Protein AF-A0A517M1F5-F1 (afdb_monomer)

Nearest PDB structures (foldseek):
  4lzp-assembly2_C  TM=7.169E-01  e=2.389E-05  Brucella melitensis ATCC 23457
  2j67-assembly1_B  TM=6.467E-01  e=2.902E-04  Homo sapiens
  7qqk-assembly1_A  TM=6.788E-01  e=1.787E-02  Microbacterium terrae
  6cin-assembly2_D  TM=5.631E-01  e=1.238E-01  Moorella thermoacetica ATCC 39073
  6cio-assembly3_E  TM=5.635E-01  e=1.691E-01  Moorella thermoacetica ATCC 39073

pLDDT: mean 84.67, std 11.95, range [44.38, 96.81]

Solvent-accessible surface area (backbone atoms only — not comparable to full-atom values): 13515 Å² total; per-residue (Å²): 122,57,18,34,38,44,46,57,35,72,91,44,44,65,58,53,50,52,57,39,22,49,44,35,47,46,61,33,50,64,43,66,66,83,68,57,78,49,96,87,64,56,58,64,55,50,49,58,74,73,38,99,59,42,51,30,35,37,38,48,36,24,57,69,29,53,68,37,82,59,53,63,60,43,52,50,49,47,53,53,37,39,71,75,71,72,62,36,48,81,43,46,32,34,50,44,92,45,70,74,57,76,94,49,70,89,51,83,57,38,60,47,62,44,69,89,38,42,63,63,31,50,50,51,51,37,50,76,70,71,45,62,77,58,66,62,55,59,51,44,39,50,67,70,38,48,49,98,49,65,69,65,56,84,70,61,56,52,92,86,57,59,18,14,44,57,71,46,37,55,51,32,54,54,37,31,49,75,56,61,16,31,43,40,28,42,38,33,26,54,97,57,35,86,65,55,71,51,47,33,77,85,69,43,93,52,44,51,48,60,67,43,60,56,48,53,53,51,49,36,45,74,73,66,57,62,42,33,34,32,70,33,49,36,62,44,64,79,54,48,71,72,79,108

Foldseek 3Di:
DAEEEEADAPVCVQVSLVLQLQVVQLVYHYDYPPPGQDQPHAPVVCPVVVDPHHAEYEYEDDQRLQPRPRCAPRVVVVVVCVVVPDDYHYAYAYQDDHDPDPVCPPPDHQYNVDQQCVVVSSVVVCVVSVTDPDVLFLVCCCPQQCPPFDFPCPPLHYPSWGWHFLVSVVSSLVSCLVLLKFWAKKWFQVVSHTDGIDGQVVPDPGSSPSVSVVVVSVVCVVVVRGTGMTTRITGPPVSSVVPD

InterPro domains:
  IPR000157 Toll/interleukin-1 receptor homology (TIR) domain [PF13676] (4-117)
  IPR000157 Toll/interleukin-1 receptor homology (TIR) domain [PS50104] (1-152)
  IPR035897 Toll/interleukin-1 receptor homology (TIR) domain superfamily [G3DSA:3.40.50.10140] (3-128)
  IPR035897 Toll/interleukin-1 receptor homology (TIR) domain superfamily [SSF52200] (3-115)

Structure (mmCIF, N/CA/C/O backbone):
data_AF-A0A517M1F5-F1
#
_entry.id   AF-A0A517M1F5-F1
#
loop_
_atom_site.group_PDB
_atom_site.id
_atom_site.type_symbol
_atom_site.label_atom_id
_atom_site.label_alt_id
_atom_site.label_comp_id
_atom_site.label_asym_id
_atom_site.label_entity_id
_atom_site.label_seq_id
_atom_site.pdbx_PDB_ins_code
_atom_site.Cartn_x
_atom_site.Cartn_y
_atom_site.Cartn_z
_atom_site.occupancy
_atom_site.B_iso_or_equiv
_atom_site.auth_seq_id
_atom_site.auth_comp_id
_atom_site.auth_asym_id
_atom_site.auth_atom_id
_atom_site.pdbx_PDB_model_num
ATOM 1 N N . MET A 1 1 ? -16.685 -0.842 -6.678 1.00 74.31 1 MET A N 1
ATOM 2 C CA . MET A 1 1 ? -15.255 -0.906 -6.314 1.00 74.31 1 MET A CA 1
ATOM 3 C C . MET A 1 1 ? -15.215 -0.999 -4.807 1.00 74.31 1 MET A C 1
ATOM 5 O O . MET A 1 1 ? -15.895 -0.191 -4.189 1.00 74.31 1 MET A O 1
ATOM 9 N N . THR A 1 2 ? -14.529 -1.998 -4.258 1.00 86.06 2 THR A N 1
ATOM 10 C CA . THR A 1 2 ? -14.521 -2.265 -2.815 1.00 86.06 2 THR A CA 1
ATOM 11 C C . THR A 1 2 ? -13.863 -1.123 -2.055 1.00 86.06 2 THR A C 1
ATOM 13 O O . THR A 1 2 ? -12.763 -0.698 -2.424 1.00 86.06 2 THR A O 1
ATOM 16 N N . GLY A 1 3 ? -14.537 -0.638 -1.017 1.00 88.00 3 GLY A N 1
ATOM 17 C CA . GLY A 1 3 ? -14.060 0.444 -0.175 1.00 88.00 3 GLY A CA 1
ATOM 18 C C . GLY A 1 3 ? -13.521 -0.024 1.179 1.00 88.00 3 GLY A C 1
ATOM 19 O O . GLY A 1 3 ? -14.199 -0.764 1.892 1.00 88.00 3 GLY A O 1
ATOM 20 N N . VAL A 1 4 ? -12.326 0.439 1.559 1.00 89.62 4 VAL A N 1
ATOM 21 C CA . VAL A 1 4 ? -11.634 0.023 2.785 1.00 89.62 4 VAL A CA 1
ATOM 22 C C . VAL A 1 4 ? -11.125 1.216 3.590 1.00 89.62 4 VAL A C 1
ATOM 24 O O . VAL A 1 4 ? -10.283 1.976 3.115 1.00 89.62 4 VAL A O 1
ATOM 27 N N . PHE A 1 5 ? -11.573 1.348 4.836 1.00 87.75 5 PHE A N 1
ATOM 28 C CA . PHE A 1 5 ? -11.029 2.323 5.782 1.00 87.75 5 PHE A CA 1
ATOM 29 C C . PHE A 1 5 ? -9.941 1.679 6.656 1.00 87.75 5 PHE A C 1
ATOM 31 O O . PHE A 1 5 ? -10.191 0.655 7.292 1.00 87.75 5 PHE A O 1
ATOM 38 N N . LEU A 1 6 ? -8.745 2.274 6.704 1.00 89.31 6 LEU A N 1
ATOM 39 C CA . LEU A 1 6 ? -7.603 1.839 7.517 1.00 89.31 6 LEU A CA 1
ATOM 40 C C . LEU A 1 6 ? -7.471 2.703 8.776 1.00 89.31 6 LEU A C 1
ATOM 42 O O . LEU A 1 6 ? -6.940 3.817 8.752 1.00 89.31 6 LEU A O 1
ATOM 46 N N . SER A 1 7 ? -7.918 2.146 9.897 1.00 85.62 7 SER A N 1
ATOM 47 C CA . SER A 1 7 ? -7.772 2.736 11.224 1.00 85.62 7 SER A CA 1
ATOM 48 C C . SER A 1 7 ? -6.434 2.340 11.842 1.00 85.62 7 SER A C 1
ATOM 50 O O . SER A 1 7 ? -6.155 1.153 12.015 1.00 85.62 7 SER A O 1
ATOM 52 N N . HIS A 1 8 ? -5.635 3.328 12.238 1.00 86.19 8 HIS A N 1
ATOM 53 C CA . HIS A 1 8 ? -4.294 3.126 12.783 1.00 86.19 8 HIS A CA 1
ATOM 54 C C . HIS A 1 8 ? -3.938 4.204 13.816 1.00 86.19 8 HIS A C 1
ATOM 56 O O . HIS A 1 8 ? -4.571 5.260 13.856 1.00 86.19 8 HIS A O 1
ATOM 62 N N . SER A 1 9 ? -2.937 3.940 14.661 1.00 83.62 9 SER A N 1
ATOM 63 C CA . SER A 1 9 ? -2.338 4.976 15.511 1.00 83.62 9 SER A CA 1
ATOM 64 C C . SER A 1 9 ? -1.165 5.646 14.790 1.00 83.62 9 SER A C 1
ATOM 66 O O . SER A 1 9 ? -0.588 5.046 13.887 1.00 83.62 9 SER A O 1
ATOM 68 N N . SER A 1 10 ? -0.779 6.868 15.169 1.00 83.06 10 SER A N 1
ATOM 69 C CA . SER A 1 10 ? 0.277 7.618 14.465 1.00 83.06 10 SER A CA 1
ATOM 70 C C . SER A 1 10 ? 1.586 6.845 14.246 1.00 83.06 10 SER A C 1
ATOM 72 O O . SER A 1 10 ? 2.118 6.909 13.137 1.00 83.06 10 SER A O 1
ATOM 74 N N . PRO A 1 11 ? 2.106 6.085 15.237 1.00 86.75 11 PRO A N 1
ATOM 75 C CA . PRO A 1 11 ? 3.298 5.257 15.042 1.00 86.75 11 PRO A CA 1
ATOM 76 C C . PRO A 1 11 ? 3.148 4.180 13.958 1.00 86.75 11 PRO A C 1
ATOM 78 O O . PRO A 1 11 ? 4.137 3.792 13.345 1.00 86.75 11 PRO A O 1
ATOM 81 N N . ASP A 1 12 ? 1.922 3.729 13.686 1.00 88.56 12 ASP A N 1
ATOM 82 C CA . ASP A 1 12 ? 1.625 2.662 12.724 1.00 88.56 12 ASP A CA 1
ATOM 83 C C . ASP A 1 12 ? 1.426 3.195 11.293 1.00 88.56 12 ASP A C 1
ATOM 85 O O . ASP A 1 12 ? 1.183 2.419 10.366 1.00 88.56 12 ASP A O 1
ATOM 89 N N . LYS A 1 13 ? 1.514 4.517 11.085 1.00 88.25 13 LYS A N 1
ATOM 90 C CA . LYS A 1 13 ? 1.258 5.166 9.789 1.00 88.25 13 LYS A CA 1
ATOM 91 C C . LYS A 1 13 ? 2.101 4.602 8.637 1.00 88.25 13 LYS A C 1
ATOM 93 O O . LYS A 1 13 ? 1.524 4.374 7.570 1.00 88.25 13 LYS A O 1
ATOM 98 N N . PRO A 1 14 ? 3.410 4.318 8.800 1.00 90.12 14 PRO A N 1
ATOM 99 C CA . PRO A 1 14 ? 4.190 3.705 7.727 1.00 90.12 14 PRO A CA 1
ATOM 100 C C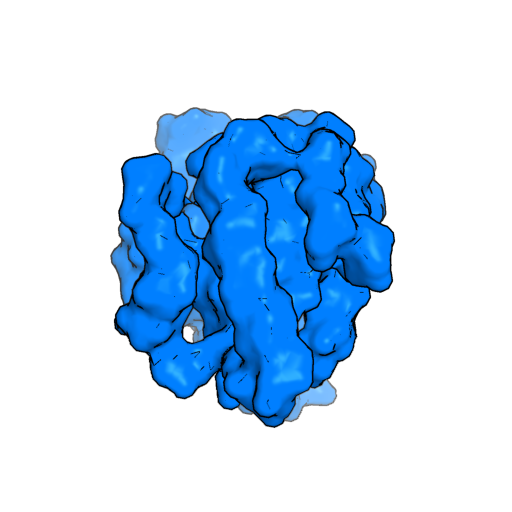 . PRO A 1 14 ? 3.636 2.335 7.311 1.00 90.12 14 PRO A C 1
ATOM 102 O O . PRO A 1 14 ? 3.496 2.058 6.121 1.00 90.12 14 PRO A O 1
ATOM 105 N N . PHE A 1 15 ? 3.222 1.509 8.278 1.00 91.44 15 PHE A N 1
ATOM 106 C CA . PHE A 1 15 ? 2.597 0.218 7.989 1.00 91.44 15 PHE A CA 1
ATOM 107 C C . PHE A 1 15 ? 1.232 0.392 7.310 1.00 91.44 15 PHE A C 1
ATOM 109 O O . PHE A 1 15 ? 0.948 -0.289 6.325 1.00 91.44 15 PHE A O 1
ATOM 116 N N . ALA A 1 16 ? 0.401 1.323 7.794 1.00 92.25 16 ALA A N 1
ATOM 117 C CA . ALA A 1 16 ? -0.902 1.629 7.202 1.00 92.25 16 ALA A CA 1
ATOM 118 C C . ALA A 1 16 ? -0.777 2.045 5.728 1.00 92.25 16 ALA A C 1
ATOM 120 O O . ALA A 1 16 ? -1.548 1.584 4.887 1.00 92.25 16 ALA A O 1
ATOM 121 N N . ARG A 1 17 ? 0.230 2.864 5.398 1.00 91.94 17 ARG A N 1
ATOM 122 C CA . ARG A 1 17 ? 0.554 3.244 4.015 1.00 91.94 17 ARG A CA 1
ATOM 123 C C . ARG A 1 17 ? 0.967 2.044 3.182 1.00 91.94 17 ARG A C 1
ATOM 125 O O . ARG A 1 17 ? 0.380 1.835 2.125 1.00 91.94 17 ARG A O 1
ATOM 132 N N . ARG A 1 18 ? 1.899 1.234 3.689 1.00 91.44 18 ARG A N 1
ATOM 133 C CA . ARG A 1 18 ? 2.374 0.010 3.033 1.00 91.44 18 ARG A CA 1
ATOM 134 C C . ARG A 1 18 ? 1.214 -0.905 2.632 1.00 91.44 18 ARG A C 1
ATOM 136 O O . ARG A 1 18 ? 0.979 -1.140 1.451 1.00 91.44 18 ARG A O 1
ATOM 143 N N . ILE A 1 19 ? 0.430 -1.362 3.614 1.00 92.50 19 ILE A N 1
ATOM 144 C CA . ILE A 1 19 ? -0.701 -2.264 3.356 1.00 92.50 19 ILE A CA 1
ATOM 145 C C . ILE A 1 19 ? -1.781 -1.593 2.501 1.00 92.50 19 ILE A C 1
ATOM 147 O O . ILE A 1 19 ? -2.374 -2.236 1.642 1.00 92.50 19 ILE A O 1
ATOM 151 N N . GLY A 1 20 ? -2.016 -0.291 2.681 1.00 93.12 20 GLY A N 1
ATOM 152 C CA . GLY A 1 20 ? -2.970 0.453 1.869 1.00 93.12 20 GLY A CA 1
ATOM 153 C C . GLY A 1 20 ? -2.585 0.497 0.391 1.00 93.12 20 GLY A C 1
ATOM 154 O O . GLY A 1 20 ? -3.440 0.297 -0.467 1.00 93.12 20 GLY A O 1
ATOM 155 N N . ASN A 1 21 ? -1.310 0.711 0.070 1.00 91.44 21 ASN A N 1
ATOM 156 C CA . ASN A 1 21 ? -0.825 0.732 -1.313 1.00 91.44 21 ASN A CA 1
ATOM 157 C C . ASN A 1 21 ? -0.982 -0.628 -1.991 1.00 91.44 21 ASN A C 1
ATOM 159 O O . ASN A 1 21 ? -1.450 -0.706 -3.127 1.00 91.44 21 ASN A O 1
ATOM 163 N N . ASP A 1 22 ? -0.659 -1.691 -1.266 1.00 89.81 22 ASP A N 1
ATOM 164 C CA . ASP A 1 22 ? -0.835 -3.064 -1.719 1.00 89.81 22 ASP A CA 1
ATOM 165 C C . ASP A 1 22 ? -2.308 -3.389 -2.007 1.00 89.81 22 ASP A C 1
ATOM 167 O O . ASP A 1 22 ? -2.649 -3.929 -3.060 1.00 89.81 22 ASP A O 1
ATOM 171 N N . LEU A 1 23 ? -3.216 -2.983 -1.117 1.00 90.56 23 LEU A N 1
ATOM 172 C CA . LEU A 1 23 ? -4.650 -3.166 -1.328 1.00 90.56 23 LEU A CA 1
ATOM 173 C C . LEU A 1 23 ? -5.177 -2.330 -2.506 1.00 90.56 23 LEU A C 1
ATOM 175 O O . LEU A 1 23 ? -6.049 -2.802 -3.247 1.00 90.56 23 LEU A O 1
ATOM 179 N N . ARG A 1 24 ? -4.655 -1.115 -2.734 1.00 90.38 24 ARG A N 1
ATOM 180 C CA . ARG A 1 24 ? -4.985 -0.317 -3.932 1.00 90.38 24 ARG A CA 1
ATOM 181 C C . ARG A 1 24 ? -4.529 -1.014 -5.213 1.00 90.38 24 ARG A C 1
ATOM 183 O O . ARG A 1 24 ? -5.279 -1.021 -6.188 1.00 90.38 24 ARG A O 1
ATOM 190 N N . ALA A 1 25 ? -3.365 -1.667 -5.197 1.00 87.12 25 ALA A N 1
ATOM 191 C CA . ALA A 1 25 ? -2.880 -2.472 -6.320 1.00 87.12 25 ALA A CA 1
ATOM 192 C C . ALA A 1 25 ? -3.772 -3.688 -6.623 1.00 87.12 25 ALA A C 1
ATOM 194 O O . ALA A 1 25 ? -3.829 -4.142 -7.765 1.00 87.12 25 ALA A O 1
ATOM 195 N N . PHE A 1 26 ? -4.550 -4.157 -5.644 1.00 86.00 26 PHE A N 1
ATOM 196 C CA . PHE A 1 26 ? -5.611 -5.155 -5.839 1.00 86.00 26 PHE A CA 1
ATOM 197 C C . PHE A 1 26 ? -6.964 -4.551 -6.254 1.00 86.00 26 PHE A C 1
ATOM 199 O O . PHE A 1 26 ? -7.982 -5.242 -6.271 1.00 86.00 26 PHE A O 1
ATOM 206 N N . GLY A 1 27 ? -6.994 -3.265 -6.614 1.00 84.50 27 GLY A N 1
ATOM 207 C CA . GLY A 1 27 ? -8.174 -2.582 -7.139 1.00 84.50 27 GLY A CA 1
ATOM 208 C C . GLY A 1 27 ? -9.150 -2.079 -6.074 1.00 84.50 27 GLY A C 1
ATOM 209 O O . GLY A 1 27 ? -10.320 -1.842 -6.391 1.00 84.50 27 GLY A O 1
ATOM 210 N N . THR A 1 28 ? -8.709 -1.916 -4.823 1.00 88.00 28 THR A N 1
ATOM 211 C CA . THR A 1 28 ? -9.544 -1.305 -3.775 1.00 88.00 28 THR A CA 1
ATOM 212 C C . THR A 1 28 ? -9.378 0.199 -3.696 1.00 88.00 28 THR A C 1
ATOM 214 O O . THR A 1 28 ? -8.316 0.753 -3.983 1.00 88.00 28 THR A O 1
ATOM 217 N N . LYS A 1 29 ? -10.443 0.868 -3.252 1.00 88.69 29 LYS A N 1
ATOM 218 C CA . LYS A 1 29 ? -10.355 2.249 -2.799 1.00 88.69 29 LYS A CA 1
ATOM 219 C C . LYS A 1 29 ? -10.017 2.222 -1.315 1.00 88.69 29 LYS A C 1
ATOM 221 O O . LYS A 1 29 ? -10.798 1.712 -0.513 1.00 88.69 29 LYS A O 1
ATOM 226 N N . VAL A 1 30 ? -8.838 2.726 -0.976 1.00 89.50 30 VAL A N 1
ATOM 227 C CA . VAL A 1 30 ? -8.327 2.734 0.393 1.00 89.50 30 VAL A CA 1
ATOM 228 C C . VAL A 1 30 ? -8.337 4.154 0.918 1.00 89.50 30 VAL A C 1
ATOM 230 O O . VAL A 1 30 ? -7.868 5.070 0.245 1.00 89.50 30 VAL A O 1
ATOM 233 N N . TRP A 1 31 ? -8.834 4.315 2.137 1.00 86.44 31 TRP A N 1
ATOM 234 C CA . TRP A 1 31 ? -8.742 5.559 2.881 1.00 86.44 31 TRP A CA 1
ATOM 235 C C . TRP A 1 31 ? -7.964 5.308 4.156 1.00 86.44 31 TRP A C 1
ATOM 237 O O . TRP A 1 31 ? -8.331 4.464 4.972 1.00 86.44 31 TRP A O 1
ATOM 247 N N . ILE A 1 32 ? -6.872 6.040 4.297 1.00 83.62 32 ILE A N 1
ATOM 248 C CA . ILE A 1 32 ? -6.037 6.052 5.487 1.00 83.62 32 ILE A CA 1
ATOM 249 C C . ILE A 1 32 ? -6.340 7.375 6.166 1.00 83.62 32 ILE A C 1
ATOM 251 O O . ILE A 1 32 ? -6.279 8.417 5.516 1.00 83.62 32 ILE A O 1
ATOM 255 N N . ASP A 1 33 ? -6.700 7.347 7.444 1.00 67.69 33 ASP A N 1
ATOM 256 C CA . ASP A 1 33 ? -6.940 8.592 8.162 1.00 67.69 33 ASP A CA 1
ATOM 257 C C . ASP A 1 33 ? -5.630 9.378 8.306 1.00 67.69 33 ASP A C 1
ATOM 259 O O . ASP A 1 33 ? -4.772 9.036 9.117 1.00 67.69 33 ASP A O 1
ATOM 263 N N . GLU A 1 34 ? -5.433 10.406 7.482 1.00 52.03 34 GLU A N 1
ATOM 264 C CA . GLU A 1 34 ? -4.248 11.261 7.584 1.00 52.03 34 GLU A CA 1
ATOM 265 C C . GLU A 1 34 ? -4.306 12.188 8.801 1.00 52.03 34 GLU A C 1
ATOM 267 O O . GLU A 1 34 ? -3.263 12.614 9.306 1.00 52.03 34 GLU A O 1
ATOM 272 N N . ALA A 1 35 ? -5.513 12.476 9.294 1.00 44.38 35 ALA A N 1
ATOM 273 C CA . ALA A 1 35 ? -5.721 13.187 10.536 1.00 44.38 35 ALA A CA 1
ATOM 274 C C . ALA A 1 35 ? -5.754 12.149 11.652 1.00 44.38 35 ALA A C 1
ATOM 276 O O . ALA A 1 35 ? -6.825 11.648 11.957 1.00 44.38 35 ALA A O 1
ATOM 277 N N . GLU A 1 36 ? -4.597 11.822 12.238 1.00 52.31 36 GLU A N 1
ATOM 278 C CA . GLU A 1 36 ? -4.469 10.975 13.437 1.00 52.31 36 GLU A CA 1
ATOM 279 C C . GLU A 1 36 ? -5.756 10.986 14.267 1.00 52.31 36 GLU A C 1
ATOM 281 O O . GLU A 1 36 ? -6.193 12.065 14.676 1.00 52.31 36 GLU A O 1
ATOM 286 N N . ILE A 1 37 ? -6.403 9.838 14.481 1.00 55.41 37 ILE A N 1
ATOM 287 C CA . ILE A 1 37 ? -7.642 9.835 15.258 1.00 55.41 37 ILE A CA 1
ATOM 288 C C . ILE A 1 37 ? -7.303 10.279 16.673 1.00 55.41 37 ILE A C 1
ATOM 290 O O . ILE A 1 37 ? -6.655 9.555 17.434 1.00 55.41 37 ILE A O 1
ATOM 294 N N . ARG A 1 38 ? -7.682 11.514 17.005 1.00 57.38 38 ARG A N 1
ATOM 295 C CA . ARG A 1 38 ? -7.322 12.113 18.282 1.00 57.38 38 ARG A CA 1
ATOM 296 C C . ARG A 1 38 ? -8.283 11.627 19.344 1.00 57.38 38 ARG A C 1
ATOM 298 O O . ARG A 1 38 ? -9.422 11.243 19.082 1.00 57.38 38 ARG A O 1
ATOM 305 N N . VAL A 1 39 ? -7.821 11.684 20.587 1.00 56.75 39 VAL A N 1
ATOM 306 C CA . VAL A 1 39 ? -8.689 11.458 21.741 1.00 56.75 39 VAL A CA 1
ATOM 307 C C . VAL A 1 39 ? -9.869 12.435 21.661 1.00 56.75 39 VAL A C 1
ATOM 309 O O . VAL A 1 39 ? -9.673 13.643 21.767 1.00 56.75 39 VAL A O 1
ATOM 312 N N . GLY A 1 40 ? -11.080 11.902 21.473 1.00 57.31 40 GLY A N 1
ATOM 313 C CA . GLY A 1 40 ? -12.320 12.674 21.328 1.00 57.31 40 GLY A CA 1
ATOM 314 C C . GLY A 1 40 ? -12.976 12.611 19.942 1.00 57.31 40 GLY A C 1
ATOM 315 O O . GLY A 1 40 ? -14.161 12.923 19.846 1.00 57.31 40 GLY A O 1
ATOM 316 N N . ASP A 1 41 ? -12.265 12.163 18.904 1.00 61.44 41 ASP A N 1
ATOM 317 C CA . ASP A 1 41 ? -12.817 11.986 17.554 1.00 61.44 41 ASP A CA 1
ATOM 318 C C . ASP A 1 41 ? -13.724 10.739 17.478 1.00 61.44 41 ASP A C 1
ATOM 320 O O . ASP A 1 41 ? -13.411 9.697 18.060 1.00 61.44 41 ASP A O 1
ATOM 324 N N . SER A 1 42 ? -14.819 10.798 16.709 1.00 67.62 42 SER A N 1
ATOM 325 C CA . SER A 1 42 ? -15.642 9.613 16.417 1.00 67.62 42 SER A CA 1
ATOM 326 C C . SER A 1 42 ? -15.175 8.927 15.132 1.00 67.62 42 SER A C 1
ATOM 328 O O . SER A 1 42 ? -15.201 9.521 14.054 1.00 67.62 42 SER A O 1
ATOM 330 N N . LEU A 1 43 ? -14.810 7.644 15.235 1.00 69.19 43 LEU A N 1
ATOM 331 C CA . LEU A 1 43 ? -14.503 6.786 14.087 1.00 69.19 43 LEU A CA 1
ATOM 332 C C . LEU A 1 43 ? -15.701 6.688 13.156 1.00 69.19 43 LEU A C 1
ATOM 334 O O . LEU A 1 43 ? -15.560 6.760 11.945 1.00 69.19 43 LEU A O 1
ATOM 338 N N . ILE A 1 44 ? -16.888 6.506 13.738 1.00 68.19 44 ILE A N 1
ATOM 339 C CA . ILE A 1 44 ? -18.127 6.339 12.982 1.00 68.19 44 ILE A CA 1
ATOM 340 C C . ILE A 1 44 ? -18.425 7.599 12.188 1.00 68.19 44 ILE A C 1
ATOM 342 O O . ILE A 1 44 ? -18.822 7.504 11.027 1.00 68.19 44 ILE A O 1
ATOM 346 N N . GLN A 1 45 ? -18.200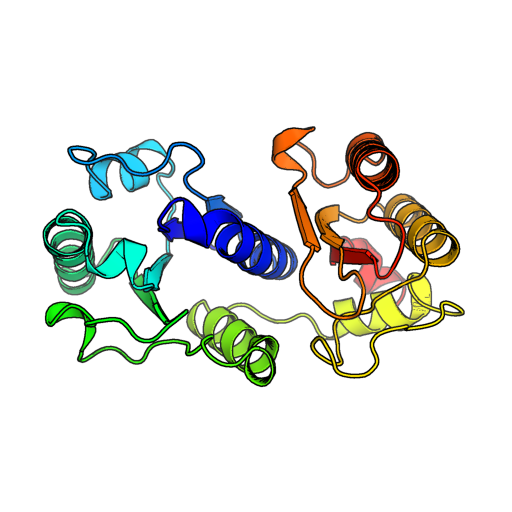 8.769 12.786 1.00 69.44 45 GLN A N 1
ATOM 347 C CA . GLN A 1 45 ? -18.324 10.033 12.082 1.00 69.44 45 GLN A CA 1
ATOM 348 C C . GLN A 1 45 ? -17.281 10.145 10.968 1.00 69.44 45 GLN A C 1
ATOM 350 O O . GLN A 1 45 ? -17.683 10.404 9.847 1.00 69.44 45 GLN A O 1
ATOM 355 N N . LYS A 1 46 ? -15.996 9.841 11.205 1.00 69.44 46 LYS A N 1
ATOM 356 C CA . LYS A 1 46 ? -14.966 9.865 10.145 1.00 69.44 46 LYS A CA 1
ATOM 357 C C . LYS A 1 46 ? -15.233 8.878 9.006 1.00 69.44 46 LYS A C 1
ATOM 359 O O . LYS A 1 46 ? -15.036 9.221 7.846 1.00 69.44 46 LYS A O 1
ATOM 364 N N . ILE A 1 47 ? -15.716 7.674 9.313 1.00 67.75 47 ILE A N 1
ATOM 365 C CA . ILE A 1 47 ? -16.153 6.691 8.311 1.00 67.75 47 ILE A CA 1
ATOM 366 C C . ILE A 1 47 ? -17.326 7.263 7.504 1.00 67.75 47 ILE A C 1
ATOM 368 O O . ILE A 1 47 ? -17.314 7.194 6.278 1.00 67.75 47 ILE A O 1
ATOM 372 N N . SER A 1 48 ? -18.312 7.860 8.184 1.00 65.31 48 SER A N 1
ATOM 373 C CA . SER A 1 48 ? -19.510 8.431 7.550 1.00 65.31 48 SER A CA 1
ATOM 374 C C . SER A 1 48 ? -19.208 9.693 6.732 1.00 65.31 48 SER A C 1
ATOM 376 O O . SER A 1 48 ? -19.798 9.893 5.679 1.00 65.31 48 SER A O 1
ATOM 378 N N . GLU A 1 49 ? -18.300 10.546 7.206 1.00 64.00 49 GLU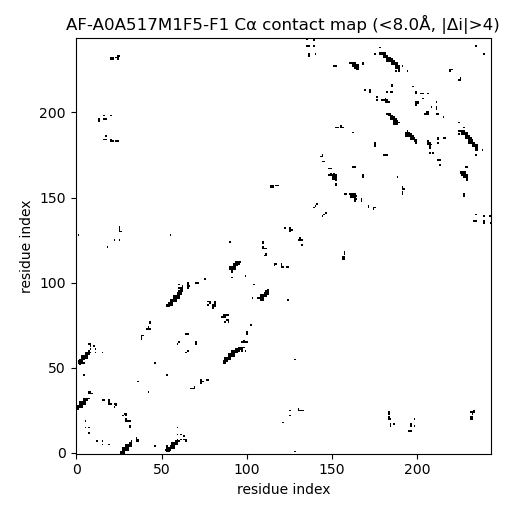 A N 1
ATOM 379 C CA . GLU A 1 49 ? -17.869 11.786 6.551 1.00 64.00 49 GLU A CA 1
ATOM 380 C C . GLU A 1 49 ? -16.915 11.509 5.395 1.00 64.00 49 GLU A C 1
ATOM 382 O O . GLU A 1 49 ? -16.954 12.197 4.377 1.00 64.00 49 GLU A O 1
ATOM 387 N N . GLY A 1 50 ? -16.060 10.499 5.541 1.00 56.84 50 GLY A N 1
ATOM 388 C CA . GLY A 1 50 ? -15.123 10.130 4.502 1.00 56.84 50 GLY A CA 1
ATOM 389 C C . GLY A 1 50 ? -15.820 9.491 3.306 1.00 56.84 50 GLY A C 1
ATOM 390 O O . GLY A 1 50 ? -15.332 9.638 2.180 1.00 56.84 50 GLY A O 1
ATOM 391 N N . ILE A 1 51 ? -16.853 8.659 3.527 1.00 55.47 51 ILE A N 1
ATOM 392 C CA . ILE A 1 51 ? -17.258 7.695 2.499 1.00 55.47 51 ILE A CA 1
ATOM 393 C C . ILE A 1 51 ? -18.668 7.095 2.724 1.00 55.47 51 ILE A C 1
ATOM 395 O O . ILE A 1 51 ? -18.862 6.207 3.549 1.00 55.4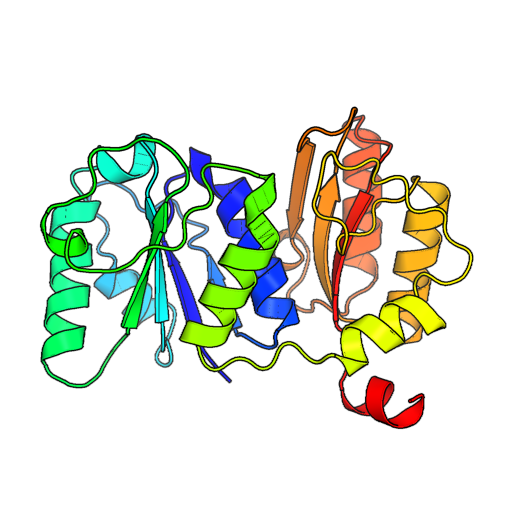7 51 ILE A O 1
ATOM 399 N N . ASP A 1 52 ? -19.622 7.411 1.843 1.00 56.25 52 ASP A N 1
ATOM 400 C CA . ASP A 1 52 ? -20.922 6.706 1.733 1.00 56.25 52 ASP A CA 1
ATOM 401 C C . ASP A 1 52 ? -20.810 5.224 1.269 1.00 56.25 52 ASP A C 1
ATOM 403 O O . ASP A 1 52 ? -21.813 4.545 1.066 1.00 56.25 52 ASP A O 1
ATOM 407 N N . ASN A 1 53 ? -19.593 4.704 1.069 1.00 67.44 53 ASN A N 1
ATOM 408 C CA . ASN A 1 53 ? -19.274 3.439 0.389 1.00 67.44 53 ASN A CA 1
ATOM 409 C C . ASN A 1 53 ? -18.053 2.715 1.014 1.00 67.44 53 ASN A C 1
ATOM 411 O O . ASN A 1 53 ? -17.133 2.323 0.293 1.00 67.44 53 ASN A O 1
ATOM 415 N N . VAL A 1 54 ? -17.991 2.586 2.345 1.00 80.62 54 VAL A N 1
ATOM 416 C CA . VAL A 1 54 ? -17.030 1.670 2.999 1.00 80.62 54 VAL A CA 1
ATOM 417 C C . VAL A 1 54 ? -17.655 0.296 3.135 1.00 80.62 54 VAL A C 1
ATOM 419 O O . VAL A 1 54 ? -18.710 0.165 3.744 1.00 80.62 54 VAL A O 1
ATOM 422 N N . ASP A 1 55 ? -16.976 -0.730 2.635 1.00 86.50 55 ASP A N 1
ATOM 423 C CA . ASP A 1 55 ? -17.373 -2.125 2.821 1.00 86.50 55 ASP A CA 1
ATOM 424 C C . ASP A 1 55 ? -16.624 -2.760 4.007 1.00 86.50 55 ASP A C 1
ATOM 426 O O . ASP A 1 55 ? -17.180 -3.590 4.733 1.00 86.50 55 ASP A O 1
ATOM 430 N N . PHE A 1 56 ? -15.370 -2.345 4.235 1.00 89.25 56 PHE A N 1
ATOM 431 C CA . PHE A 1 56 ? -14.474 -2.919 5.244 1.00 89.25 56 PHE A CA 1
ATOM 432 C C . PHE A 1 56 ? -13.775 -1.859 6.103 1.00 89.25 56 PHE A C 1
ATOM 434 O O . PHE A 1 56 ? -13.314 -0.832 5.608 1.00 89.25 56 PHE A O 1
ATOM 441 N N . LEU A 1 57 ? -13.644 -2.150 7.396 1.00 88.19 57 LEU A N 1
ATOM 442 C CA . LEU A 1 57 ? -12.832 -1.402 8.351 1.00 88.19 57 LEU A CA 1
ATOM 443 C C . LEU A 1 57 ? -11.671 -2.298 8.764 1.00 88.19 57 LEU A C 1
ATOM 445 O O . LEU A 1 57 ? -11.875 -3.280 9.476 1.00 88.19 57 LEU A O 1
ATOM 449 N N . ILE A 1 58 ? -10.461 -1.954 8.344 1.00 91.25 58 ILE A N 1
ATOM 450 C CA . ILE A 1 58 ? -9.250 -2.585 8.855 1.00 91.25 58 ILE A CA 1
ATOM 451 C C . ILE A 1 58 ? -8.804 -1.824 10.101 1.00 91.25 58 ILE A C 1
ATOM 453 O O . ILE A 1 58 ? -8.622 -0.607 10.058 1.00 91.25 58 ILE A O 1
ATOM 457 N N . VAL A 1 59 ? -8.606 -2.544 11.205 1.00 89.06 59 VAL A N 1
ATOM 458 C CA . VAL A 1 59 ? -8.105 -1.975 12.463 1.00 89.06 59 VAL A CA 1
ATOM 459 C C . VAL A 1 59 ? -6.705 -2.510 12.720 1.00 89.06 59 VAL A C 1
ATOM 461 O O . VAL A 1 59 ? -6.537 -3.708 12.947 1.00 89.06 59 VAL A O 1
ATOM 464 N N . LEU A 1 60 ? -5.709 -1.623 12.700 1.00 91.25 60 LEU A N 1
ATOM 465 C CA . LEU A 1 60 ? -4.335 -1.962 13.052 1.00 91.25 60 LEU A CA 1
ATOM 466 C C . LEU A 1 60 ? -4.182 -1.975 14.578 1.00 91.25 60 LEU A C 1
ATOM 468 O O . LEU A 1 60 ? -4.295 -0.945 15.250 1.00 91.25 60 LEU A O 1
ATOM 472 N N . LEU A 1 61 ? -3.965 -3.165 15.125 1.00 90.75 61 LEU A N 1
ATOM 473 C CA . LEU A 1 61 ? -3.776 -3.436 16.543 1.00 90.75 61 LEU A CA 1
ATOM 474 C C . LEU A 1 61 ? -2.279 -3.434 16.855 1.00 90.75 61 LEU A C 1
ATOM 476 O O . LEU A 1 61 ? -1.550 -4.331 16.440 1.00 90.75 61 LEU A O 1
ATOM 480 N N . SER A 1 62 ? -1.842 -2.420 17.590 1.00 90.94 62 SER A N 1
ATOM 481 C CA . SER A 1 62 ? -0.483 -2.246 18.093 1.00 90.94 62 SER A CA 1
ATOM 482 C C . SER A 1 62 ? -0.535 -1.863 19.571 1.00 90.94 62 SER A C 1
ATOM 484 O O . SER A 1 62 ? -1.586 -1.481 20.094 1.00 90.94 62 SER A O 1
ATOM 486 N N . GLN A 1 63 ? 0.591 -1.875 20.278 1.00 90.06 63 GLN A N 1
ATOM 487 C CA . GLN A 1 63 ? 0.648 -1.411 21.661 1.00 90.06 63 GLN A CA 1
ATOM 488 C C . GLN A 1 63 ? 0.163 0.032 21.789 1.00 90.06 63 GLN A C 1
ATOM 490 O O . GLN A 1 63 ? -0.400 0.393 22.824 1.00 90.06 63 GLN A O 1
ATOM 495 N N . ALA A 1 64 ? 0.390 0.855 20.764 1.00 84.75 64 ALA A N 1
ATOM 496 C CA . ALA A 1 64 ? -0.060 2.236 20.725 1.00 84.75 64 ALA A CA 1
ATOM 497 C C . ALA A 1 64 ? -1.581 2.327 20.527 1.00 84.75 64 ALA A C 1
ATOM 499 O O . ALA A 1 64 ? -2.244 3.031 21.293 1.00 84.75 64 ALA A O 1
ATOM 500 N N . SER A 1 65 ? -2.155 1.582 19.574 1.00 80.94 65 SER A N 1
ATOM 501 C CA . SER A 1 65 ? -3.601 1.626 19.336 1.00 80.94 65 SER A CA 1
ATOM 502 C C . SER A 1 65 ? -4.394 0.958 20.466 1.00 80.94 65 SER A C 1
ATOM 504 O O . SER A 1 65 ? -5.337 1.559 20.976 1.00 80.94 65 SER A O 1
ATOM 506 N N . CYS A 1 66 ? -3.968 -0.204 20.971 1.00 81.88 66 CYS A N 1
ATOM 507 C CA . CYS A 1 66 ? -4.680 -0.949 22.019 1.00 81.88 66 CYS A CA 1
ATOM 508 C C . CYS A 1 66 ? -4.686 -0.235 23.391 1.00 81.88 66 CYS A C 1
ATOM 510 O O . CYS A 1 66 ? -5.544 -0.514 24.225 1.00 81.88 66 CYS A O 1
ATOM 512 N N . LYS A 1 67 ? -3.752 0.695 23.652 1.00 74.88 67 LYS A N 1
ATOM 513 C CA . LYS A 1 67 ? -3.744 1.535 24.872 1.00 74.88 67 LYS A CA 1
ATOM 514 C C . LYS A 1 67 ? -4.661 2.754 24.773 1.00 74.88 67 LYS A C 1
ATOM 516 O O . LYS A 1 67 ? -4.941 3.394 25.787 1.00 74.88 67 LYS A O 1
ATOM 521 N N . SER A 1 68 ? -5.095 3.111 23.570 1.00 67.81 68 SER A N 1
ATOM 522 C CA . SER A 1 68 ? -5.955 4.265 23.358 1.00 67.81 68 SER A CA 1
ATOM 523 C C . SER A 1 68 ? -7.379 3.951 23.819 1.00 67.81 68 SER A C 1
ATOM 525 O O . SER A 1 68 ? -8.017 3.037 23.300 1.00 67.81 68 SER A O 1
ATOM 527 N N . ALA A 1 69 ? -7.915 4.756 24.747 1.00 55.94 69 ALA A N 1
ATOM 528 C CA . ALA A 1 69 ? -9.305 4.660 25.226 1.00 55.94 69 ALA A CA 1
ATOM 529 C C . ALA A 1 69 ? -10.353 4.748 24.094 1.00 55.94 69 ALA A C 1
ATOM 531 O O . ALA A 1 69 ? -11.524 4.421 24.274 1.00 55.94 69 ALA A O 1
ATOM 532 N N . TRP A 1 70 ? -9.923 5.203 22.919 1.00 62.59 70 TRP A N 1
ATOM 533 C CA . TRP A 1 70 ? -10.723 5.342 21.718 1.00 62.59 70 TRP A CA 1
ATOM 534 C C . TRP A 1 70 ? -11.049 4.002 21.031 1.00 62.59 70 TRP A C 1
ATOM 536 O O . TRP A 1 70 ? -12.176 3.831 20.560 1.00 62.59 70 TRP A O 1
ATOM 546 N N . VAL A 1 71 ? -10.120 3.030 21.025 1.00 61.66 71 VAL A N 1
ATOM 547 C CA . VAL A 1 71 ? -10.328 1.741 20.334 1.00 61.66 71 VAL A CA 1
ATOM 548 C C . VAL A 1 71 ? -11.520 0.992 20.927 1.00 61.66 71 VAL A C 1
ATOM 550 O O . VAL A 1 71 ? -12.286 0.382 20.186 1.00 61.66 71 VAL A O 1
ATOM 553 N N . GLU A 1 72 ? -11.741 1.083 22.241 1.00 64.00 72 GLU A N 1
ATOM 554 C CA . GLU A 1 72 ? -12.823 0.338 22.884 1.00 64.00 72 GLU A CA 1
ATOM 555 C C . GLU A 1 72 ? -14.221 0.790 22.476 1.00 64.00 72 GLU A C 1
ATOM 557 O O . GLU A 1 72 ? -15.069 -0.043 22.167 1.00 64.00 72 GLU A O 1
ATOM 562 N N . LYS A 1 73 ? -14.506 2.091 22.482 1.00 64.75 73 LYS A N 1
ATOM 563 C CA . LYS A 1 73 ? -15.881 2.564 22.284 1.00 64.75 73 LYS A CA 1
ATOM 564 C C . LYS A 1 73 ? -16.294 2.526 20.816 1.00 64.75 73 LYS A C 1
ATOM 566 O O . LYS A 1 73 ? -17.385 2.064 20.493 1.00 64.75 73 LYS A O 1
ATOM 571 N N . GLU A 1 74 ? -15.431 3.002 19.930 1.00 64.81 74 GLU A N 1
ATOM 572 C CA . GLU A 1 74 ? -15.784 3.211 18.527 1.00 64.81 74 GLU A CA 1
ATOM 573 C C . GLU A 1 74 ? -15.768 1.909 17.713 1.00 64.81 74 GLU A C 1
ATOM 575 O O . GLU A 1 74 ? -16.672 1.681 16.905 1.00 64.81 74 GLU A O 1
ATOM 580 N N . VAL A 1 75 ? -14.815 1.002 17.973 1.00 67.44 75 VAL A N 1
ATOM 581 C CA . VAL A 1 75 ? -14.800 -0.318 17.317 1.00 67.44 75 VAL A CA 1
ATOM 582 C C . VAL A 1 75 ? -15.978 -1.172 17.793 1.00 67.44 75 VAL A C 1
ATOM 584 O O . VAL A 1 75 ? -16.600 -1.848 16.976 1.00 67.44 75 VAL A O 1
ATOM 587 N N . ASN A 1 76 ? -16.382 -1.074 19.067 1.00 69.25 76 ASN A N 1
ATOM 588 C CA . ASN A 1 76 ? -17.617 -1.705 19.552 1.00 69.25 76 ASN A CA 1
ATOM 589 C C . ASN A 1 76 ? -18.867 -1.211 18.809 1.00 69.25 76 ASN A C 1
ATOM 591 O O . ASN A 1 76 ? -19.766 -2.003 18.517 1.00 69.25 76 ASN A O 1
ATOM 595 N N . ILE A 1 77 ? -18.944 0.083 18.477 1.00 67.12 77 ILE A N 1
ATOM 596 C CA . ILE A 1 77 ? -20.068 0.623 17.701 1.00 67.12 77 ILE A CA 1
ATOM 597 C C . ILE A 1 77 ? -20.040 0.075 16.269 1.00 67.12 77 ILE A C 1
ATOM 599 O O . ILE A 1 77 ? -21.083 -0.355 15.775 1.00 67.12 77 ILE A O 1
ATOM 603 N N . ALA A 1 78 ? -18.871 0.028 15.621 1.00 65.44 78 ALA A N 1
ATOM 604 C CA . ALA A 1 78 ? -18.728 -0.556 14.284 1.00 65.44 78 ALA A CA 1
ATOM 605 C C . ALA A 1 78 ? -19.143 -2.040 14.263 1.00 65.44 78 ALA A C 1
ATOM 607 O O . ALA A 1 78 ? -19.924 -2.452 13.408 1.00 65.44 78 ALA A O 1
ATOM 608 N N . LEU A 1 79 ? -18.718 -2.822 15.261 1.00 68.06 79 LEU A N 1
ATOM 609 C CA . LEU A 1 79 ? -19.120 -4.223 15.432 1.00 68.06 79 LEU A CA 1
ATOM 610 C C . LEU A 1 79 ? -20.623 -4.378 15.686 1.00 68.06 79 LEU A C 1
ATOM 612 O O . LEU A 1 79 ? -21.260 -5.277 15.142 1.00 68.06 79 LEU A O 1
ATOM 616 N N . THR A 1 80 ? -21.221 -3.478 16.468 1.00 63.16 80 THR A N 1
ATOM 617 C CA . THR A 1 80 ? -22.675 -3.471 16.679 1.00 63.16 80 THR A CA 1
ATOM 618 C C . THR A 1 80 ? -23.414 -3.217 15.361 1.00 63.16 80 THR A C 1
ATOM 620 O O . THR A 1 80 ? -24.422 -3.863 15.084 1.00 63.16 80 THR A O 1
ATOM 623 N N . GLN A 1 81 ? -22.906 -2.323 14.506 1.00 65.12 81 GLN A N 1
ATOM 624 C CA . GLN A 1 81 ? -23.478 -2.076 13.178 1.00 65.12 81 GLN A CA 1
ATOM 625 C C . GLN A 1 81 ? -23.274 -3.254 12.208 1.00 65.12 81 GLN A C 1
ATOM 627 O O . GLN A 1 81 ? -24.171 -3.525 11.406 1.00 65.12 81 GLN A O 1
ATOM 632 N N . GLU A 1 82 ? -22.152 -3.979 12.302 1.00 63.03 82 GLU A N 1
ATOM 633 C CA . GLU A 1 82 ? -21.909 -5.232 11.565 1.00 63.03 82 GLU A CA 1
ATOM 634 C C . GLU A 1 82 ? -23.022 -6.259 11.856 1.00 63.03 82 GLU A C 1
ATOM 636 O O . GLU A 1 82 ? -23.600 -6.831 10.932 1.00 63.03 82 GLU A O 1
ATOM 641 N N . ILE A 1 83 ? -23.398 -6.419 13.132 1.00 55.47 83 ILE A N 1
ATOM 642 C CA . ILE A 1 83 ? -24.420 -7.376 13.598 1.00 55.47 83 ILE A CA 1
ATOM 643 C C . ILE A 1 83 ? -25.841 -7.001 13.135 1.00 55.47 83 ILE A C 1
ATOM 645 O O . ILE A 1 83 ? -26.650 -7.883 12.847 1.00 55.47 83 ILE A O 1
ATOM 649 N N . VAL A 1 84 ? -26.162 -5.705 13.027 1.00 55.28 84 VAL A N 1
ATOM 650 C CA . VAL A 1 84 ? -27.513 -5.214 12.663 1.00 55.28 84 VAL A CA 1
ATOM 651 C C . VAL A 1 84 ? -27.798 -5.312 11.148 1.00 55.28 84 VAL A C 1
ATOM 653 O O . VAL A 1 84 ? -28.902 -5.022 10.689 1.00 55.28 84 VAL A O 1
ATOM 656 N N . GLY A 1 85 ? -26.846 -5.823 10.360 1.00 56.03 85 GLY A N 1
ATOM 657 C CA . GLY A 1 85 ? -27.135 -6.414 9.051 1.00 56.03 85 GLY A CA 1
ATOM 658 C C . GLY A 1 85 ? -26.882 -5.529 7.833 1.00 56.03 85 GLY A C 1
ATOM 659 O O . GLY A 1 85 ? -27.260 -5.932 6.738 1.00 56.03 85 GLY A O 1
ATOM 660 N N . ARG A 1 86 ? -26.236 -4.365 7.993 1.00 57.56 86 ARG A N 1
ATOM 661 C CA . ARG A 1 86 ? -25.530 -3.601 6.940 1.00 57.56 86 ARG A CA 1
ATOM 662 C C . ARG A 1 86 ? -24.756 -2.452 7.594 1.00 57.56 86 ARG A C 1
ATOM 664 O O . ARG A 1 86 ? -25.409 -1.575 8.157 1.00 57.56 86 ARG A O 1
ATOM 671 N N . ARG A 1 87 ? -23.420 -2.410 7.437 1.00 68.56 87 ARG A N 1
ATOM 672 C CA . ARG A 1 87 ? -22.675 -1.158 7.164 1.00 68.56 87 ARG A CA 1
ATOM 673 C C . ARG A 1 87 ? -21.192 -1.344 6.838 1.00 68.56 87 ARG A C 1
ATOM 675 O O . ARG A 1 87 ? -20.800 -0.838 5.806 1.00 68.56 87 ARG A O 1
ATOM 68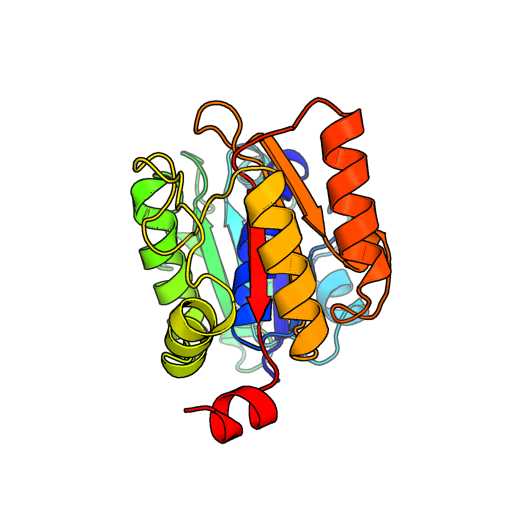2 N N . VAL A 1 88 ? -20.398 -2.060 7.637 1.00 73.38 88 VAL A N 1
ATOM 683 C CA . VAL A 1 88 ? -18.948 -2.245 7.404 1.00 73.38 88 VAL A CA 1
ATOM 684 C C . VAL A 1 88 ? -18.481 -3.532 8.102 1.00 73.38 88 VAL A C 1
ATOM 686 O O . VAL A 1 88 ? -18.854 -3.745 9.254 1.00 73.38 88 VAL A O 1
ATOM 689 N N . LYS A 1 89 ? -17.681 -4.393 7.455 1.00 86.75 89 LYS A N 1
ATOM 690 C CA . LYS A 1 89 ? -17.078 -5.580 8.101 1.00 86.75 89 LYS A CA 1
ATOM 691 C C . LYS A 1 89 ? -15.741 -5.218 8.750 1.00 86.75 89 LYS A C 1
ATOM 693 O O . LYS A 1 89 ? -14.861 -4.684 8.075 1.00 86.75 89 LYS A O 1
ATOM 698 N N . VAL A 1 90 ? -15.567 -5.546 10.030 1.00 87.12 90 VAL A N 1
ATOM 699 C CA . VAL A 1 90 ? -14.320 -5.263 10.758 1.00 87.12 90 VAL A CA 1
ATOM 700 C C . VAL A 1 90 ? -13.290 -6.376 10.536 1.00 87.12 90 VAL A C 1
ATOM 702 O O . VAL A 1 90 ? -13.576 -7.551 10.773 1.00 87.12 90 VAL A O 1
ATOM 705 N N . LEU A 1 91 ? -12.084 -5.999 10.109 1.00 92.38 91 LEU A N 1
ATOM 706 C CA . LEU A 1 91 ? -10.940 -6.877 9.856 1.00 92.38 91 LEU A CA 1
ATOM 707 C C . LEU A 1 91 ? -9.768 -6.474 10.775 1.00 92.38 91 LEU A C 1
ATOM 709 O O . LEU A 1 91 ? -9.100 -5.472 10.512 1.00 92.38 91 LEU A O 1
ATOM 713 N N . PRO A 1 92 ? -9.523 -7.198 11.880 1.00 93.12 92 PRO A N 1
ATOM 714 C CA . PRO A 1 92 ? -8.415 -6.885 12.775 1.00 93.12 92 PRO A CA 1
ATOM 715 C C . PRO A 1 92 ? -7.072 -7.340 12.185 1.00 93.12 92 PRO A C 1
ATOM 717 O O . PRO A 1 92 ? -6.952 -8.459 11.684 1.00 93.12 92 PRO A O 1
ATOM 720 N N . CYS A 1 93 ? -6.054 -6.487 12.296 1.00 95.06 93 CYS A N 1
ATOM 721 C CA . CYS A 1 93 ? -4.681 -6.760 11.868 1.00 95.06 93 CYS A CA 1
ATOM 722 C C . CYS A 1 93 ? -3.725 -6.508 13.037 1.00 95.06 93 CYS A C 1
ATOM 724 O O . CYS A 1 93 ? -3.615 -5.376 13.497 1.00 95.06 93 CYS A O 1
ATOM 726 N N . LEU A 1 94 ? -3.044 -7.541 13.525 1.00 94.75 94 LEU A N 1
ATOM 727 C CA . LEU A 1 94 ? -2.136 -7.458 14.670 1.00 94.75 94 LEU A CA 1
ATOM 728 C C . LEU A 1 94 ? -0.716 -7.122 14.205 1.00 94.75 94 LEU A C 1
ATOM 730 O O . LEU A 1 94 ? -0.158 -7.861 13.400 1.00 94.75 94 LEU A O 1
ATOM 734 N N . LEU A 1 95 ? -0.143 -6.021 14.694 1.00 93.94 95 LEU A N 1
ATOM 735 C CA . LEU A 1 95 ? 1.192 -5.544 14.309 1.00 93.94 95 LEU A CA 1
ATOM 736 C C . LEU A 1 95 ? 2.270 -5.873 15.345 1.00 93.94 95 LEU A C 1
ATOM 738 O O . LEU A 1 95 ? 3.419 -6.104 14.986 1.00 93.94 95 LEU A O 1
ATOM 742 N N . ASP A 1 96 ? 1.911 -5.894 16.627 1.00 92.94 96 ASP A N 1
ATOM 743 C CA . ASP A 1 96 ? 2.808 -6.213 17.737 1.00 92.94 96 ASP A CA 1
ATOM 744 C C . ASP A 1 96 ? 2.045 -6.928 18.869 1.00 92.94 96 ASP A C 1
ATOM 746 O O . ASP A 1 96 ? 0.831 -7.144 18.800 1.00 92.94 96 ASP A O 1
ATOM 750 N N . ASP A 1 97 ? 2.758 -7.335 19.918 1.00 92.00 97 ASP A N 1
ATOM 751 C CA . ASP A 1 97 ? 2.127 -7.902 21.107 1.00 92.00 97 ASP A CA 1
ATOM 752 C C . ASP A 1 97 ? 1.423 -6.800 21.919 1.00 92.00 97 ASP A C 1
ATOM 754 O O . ASP A 1 97 ? 2.056 -6.064 22.686 1.00 92.00 97 ASP A O 1
ATOM 758 N N . CYS A 1 98 ? 0.096 -6.716 21.773 1.00 89.38 98 CYS A N 1
ATOM 759 C CA . CYS A 1 98 ? -0.780 -5.796 22.500 1.00 89.38 98 CYS A CA 1
ATOM 760 C C . CYS A 1 98 ? -1.871 -6.539 23.301 1.00 89.38 98 CYS A C 1
ATOM 762 O O . CYS A 1 98 ? -2.171 -7.711 23.064 1.00 89.38 98 CYS A O 1
ATOM 764 N N . ASN A 1 99 ? -2.517 -5.840 24.243 1.00 86.62 99 ASN A N 1
ATOM 765 C CA . ASN A 1 99 ? -3.725 -6.350 24.894 1.00 86.62 99 ASN A CA 1
ATOM 766 C C . ASN A 1 99 ? -4.925 -6.176 23.953 1.00 86.62 99 ASN A C 1
ATOM 768 O O . ASN A 1 99 ? -5.533 -5.106 23.923 1.00 86.62 99 ASN A O 1
ATOM 772 N N . ILE A 1 100 ? -5.228 -7.210 23.163 1.00 86.88 100 ILE A N 1
ATOM 773 C CA . ILE A 1 100 ? -6.324 -7.180 22.190 1.00 86.88 100 ILE A CA 1
ATOM 774 C C . ILE A 1 100 ? -7.645 -6.900 22.927 1.00 86.88 100 ILE A C 1
ATOM 776 O O . ILE A 1 100 ? -7.979 -7.625 23.870 1.00 86.88 100 ILE A O 1
ATOM 780 N N . PRO A 1 101 ? -8.415 -5.880 22.510 1.00 82.56 101 PRO A N 1
ATOM 781 C CA . PRO A 1 101 ? -9.693 -5.577 23.135 1.00 82.56 101 PRO A CA 1
ATOM 782 C C . PRO A 1 101 ? -10.653 -6.771 23.098 1.00 82.56 101 PRO A C 1
ATOM 784 O O . PRO A 1 101 ? -10.760 -7.469 22.090 1.00 82.56 101 PRO A O 1
ATOM 787 N N . THR A 1 102 ? -11.386 -6.995 24.190 1.00 81.12 102 THR A N 1
ATOM 788 C CA . THR A 1 102 ? -12.211 -8.203 24.390 1.00 81.12 102 THR A CA 1
ATOM 789 C C . THR A 1 102 ? -13.226 -8.444 23.273 1.00 81.12 102 THR A C 1
ATOM 791 O O . THR A 1 102 ? -13.428 -9.582 22.867 1.00 81.12 102 THR A O 1
ATOM 794 N N . PHE A 1 103 ? -13.805 -7.388 22.713 1.00 76.00 103 PHE A N 1
ATOM 795 C CA . PHE A 1 103 ? -14.763 -7.444 21.602 1.00 76.00 103 PHE A CA 1
ATOM 796 C C . PHE A 1 103 ? -14.152 -7.811 20.237 1.00 76.00 103 PHE A C 1
ATOM 798 O O . PHE A 1 103 ? -14.887 -7.940 19.263 1.00 76.00 103 PHE A O 1
ATOM 805 N N . LEU A 1 104 ? -12.826 -7.948 20.139 1.00 82.88 104 LEU A N 1
ATOM 806 C CA . LEU A 1 104 ? -12.139 -8.502 18.966 1.00 82.88 104 LEU A CA 1
ATOM 807 C C . LEU A 1 104 ? -11.603 -9.919 19.212 1.00 82.88 104 LEU A C 1
ATOM 809 O O . LEU A 1 104 ? -11.084 -10.529 18.283 1.00 82.88 104 LEU A O 1
ATOM 813 N N . THR A 1 105 ? -11.708 -10.458 20.433 1.00 79.38 105 THR A N 1
ATOM 814 C CA . THR A 1 105 ? -11.100 -11.758 20.783 1.00 79.38 105 THR A CA 1
ATOM 815 C C . THR A 1 105 ? -11.747 -12.957 20.089 1.00 79.38 105 THR A C 1
ATOM 817 O O . THR A 1 105 ? -11.104 -13.995 19.948 1.00 79.38 105 THR A O 1
ATOM 820 N N . ASP A 1 106 ? -12.990 -12.827 19.628 1.00 83.25 106 ASP A N 1
ATOM 821 C CA . ASP A 1 106 ? -13.721 -13.850 18.877 1.00 83.25 106 ASP A CA 1
ATOM 822 C C . ASP A 1 106 ? -13.507 -13.751 17.355 1.00 83.25 106 ASP A C 1
ATOM 824 O O . ASP A 1 106 ? -13.923 -14.641 16.607 1.00 83.25 106 ASP A O 1
ATOM 828 N N . LYS A 1 107 ? -12.823 -12.702 16.880 1.00 86.12 107 LYS A N 1
ATOM 829 C CA . LYS A 1 107 ? -12.468 -12.520 15.473 1.00 86.12 107 LYS A CA 1
ATOM 830 C C . LYS A 1 107 ? -11.050 -13.016 15.200 1.00 86.12 107 LYS A C 1
ATOM 832 O O . LYS A 1 107 ? -10.092 -12.661 15.882 1.00 86.12 107 LYS A O 1
ATOM 837 N N . ARG A 1 108 ? -10.900 -13.790 14.122 1.00 92.00 108 ARG A N 1
ATOM 838 C CA . ARG A 1 108 ? -9.578 -14.085 13.557 1.00 92.00 108 ARG A CA 1
ATOM 839 C C . ARG A 1 108 ? -8.967 -12.784 13.032 1.00 92.00 108 ARG A C 1
ATOM 841 O O . ARG A 1 108 ? -9.617 -12.075 12.265 1.00 92.00 108 ARG A O 1
ATOM 848 N N . TYR A 1 109 ? -7.729 -12.508 13.424 1.00 93.50 109 TYR A N 1
ATOM 849 C CA . TYR A 1 109 ? -6.934 -11.396 12.914 1.00 93.50 109 TYR A CA 1
ATOM 850 C C . TYR A 1 109 ? -5.921 -11.864 11.870 1.00 93.50 109 TYR A C 1
ATOM 852 O O . TYR A 1 109 ? -5.509 -13.026 11.875 1.00 93.50 109 TYR A O 1
ATOM 860 N N . ALA A 1 110 ? -5.527 -10.943 10.993 1.00 95.06 110 ALA A N 1
ATOM 861 C CA . ALA A 1 110 ? -4.326 -11.086 10.182 1.00 95.06 110 ALA A CA 1
ATOM 862 C C . ALA A 1 110 ? -3.103 -10.729 11.046 1.00 95.06 110 ALA A C 1
ATOM 864 O O . ALA A 1 110 ? -3.087 -9.676 11.684 1.00 95.06 110 ALA A O 1
ATOM 865 N N . ASP A 1 111 ? -2.112 -11.614 11.128 1.00 94.88 111 ASP A N 1
ATOM 866 C CA . ASP A 1 111 ? -0.990 -11.507 12.071 1.00 94.88 111 ASP A CA 1
ATOM 867 C C . ASP A 1 111 ? 0.304 -11.035 11.397 1.00 94.88 111 ASP A C 1
ATOM 869 O O . ASP A 1 111 ? 1.072 -11.825 10.849 1.00 94.88 111 ASP A O 1
ATOM 873 N N . PHE A 1 112 ? 0.560 -9.732 11.466 1.00 94.19 112 PHE A N 1
ATOM 874 C CA . PHE A 1 112 ? 1.708 -9.065 10.853 1.00 94.19 112 PHE A CA 1
ATOM 875 C C . PHE A 1 112 ? 2.893 -8.863 11.807 1.00 94.19 112 PHE A C 1
ATOM 877 O O . PHE A 1 112 ? 3.829 -8.145 11.457 1.00 94.19 112 PHE A O 1
ATOM 884 N N . ARG A 1 113 ? 2.894 -9.499 12.988 1.00 92.50 113 ARG A N 1
ATOM 885 C CA . ARG A 1 113 ? 4.012 -9.403 13.949 1.00 92.50 113 ARG A CA 1
ATOM 886 C C . ARG A 1 113 ? 5.333 -9.924 13.385 1.00 92.50 113 ARG A C 1
ATOM 888 O O . ARG A 1 113 ? 6.401 -9.473 13.790 1.00 92.50 113 ARG A O 1
ATOM 895 N N . ASP A 1 114 ? 5.255 -10.877 12.459 1.00 87.62 114 ASP A N 1
ATOM 896 C CA . ASP A 1 114 ? 6.403 -11.412 11.734 1.00 87.62 114 ASP A CA 1
ATOM 897 C C . ASP A 1 114 ? 6.390 -10.910 10.285 1.00 87.62 114 ASP A C 1
ATOM 899 O O . ASP A 1 114 ? 5.469 -11.198 9.516 1.00 87.62 114 ASP A O 1
ATOM 903 N N . ALA A 1 115 ? 7.444 -10.191 9.895 1.00 80.88 115 ALA A N 1
ATOM 904 C CA . ALA A 1 115 ? 7.613 -9.676 8.540 1.00 80.88 115 ALA A CA 1
ATOM 905 C C . ALA A 1 115 ? 7.609 -10.790 7.477 1.00 80.88 115 ALA A C 1
ATOM 907 O O . ALA A 1 115 ? 7.155 -10.559 6.355 1.00 80.88 115 ALA A O 1
ATOM 908 N N . ALA A 1 116 ? 8.036 -12.011 7.827 1.00 80.88 116 ALA A N 1
ATOM 909 C CA . ALA A 1 116 ? 7.999 -13.159 6.921 1.00 80.88 116 ALA A CA 1
ATOM 910 C C . ALA A 1 116 ? 6.566 -13.550 6.513 1.00 80.88 116 ALA A C 1
ATOM 912 O O . ALA A 1 116 ? 6.359 -14.112 5.436 1.00 80.88 116 ALA A O 1
ATOM 913 N N . ASN A 1 117 ? 5.569 -13.212 7.338 1.00 85.12 117 ASN A N 1
ATOM 914 C CA . ASN A 1 117 ? 4.159 -13.504 7.084 1.00 85.12 117 ASN A CA 1
ATOM 915 C C . ASN A 1 117 ? 3.444 -12.400 6.293 1.00 85.12 117 ASN A C 1
ATOM 917 O O . ASN A 1 117 ? 2.272 -12.557 5.964 1.00 85.12 117 ASN A O 1
ATOM 921 N N . TYR A 1 118 ? 4.112 -11.293 5.952 1.00 88.19 118 TYR A N 1
ATOM 922 C CA . TYR A 1 118 ? 3.439 -10.128 5.375 1.00 88.19 118 TYR A CA 1
ATOM 923 C C . TYR A 1 118 ? 2.586 -10.461 4.135 1.00 88.19 118 TYR A C 1
ATOM 925 O O . TYR A 1 118 ? 1.411 -10.101 4.103 1.00 88.19 118 TYR A O 1
ATOM 933 N N . LEU A 1 119 ? 3.116 -11.203 3.150 1.00 82.75 119 LEU A N 1
ATOM 934 C CA . LEU A 1 119 ? 2.336 -11.557 1.949 1.00 82.75 119 LEU A CA 1
ATOM 935 C C . LEU A 1 119 ? 1.164 -12.472 2.259 1.00 82.75 119 LEU A C 1
ATOM 937 O O . LEU A 1 119 ? 0.069 -12.225 1.774 1.00 82.75 119 LEU A O 1
ATOM 941 N N . SER A 1 120 ? 1.382 -13.529 3.045 1.00 85.44 120 SER A N 1
ATOM 942 C CA . SER A 1 120 ? 0.320 -14.497 3.319 1.00 85.44 120 SER A CA 1
ATOM 943 C C . SER A 1 120 ? -0.835 -13.828 4.058 1.00 85.44 120 SER A C 1
ATOM 945 O O . SER A 1 120 ? -1.990 -14.040 3.707 1.00 85.44 120 SER A O 1
ATOM 947 N N . GLN A 1 121 ? -0.533 -12.944 5.006 1.00 92.81 121 GLN A N 1
ATOM 948 C CA . GLN A 1 121 ? -1.532 -12.210 5.779 1.00 92.81 121 GLN A CA 1
ATOM 949 C C . GLN A 1 121 ? -2.217 -11.113 4.958 1.00 92.81 121 GLN A C 1
ATOM 951 O O . GLN A 1 121 ? -3.430 -10.934 5.059 1.00 92.81 121 GLN A O 1
ATOM 956 N N . ARG A 1 122 ? -1.478 -10.412 4.088 1.00 91.44 122 ARG A N 1
ATOM 957 C CA . ARG A 1 122 ? -2.051 -9.474 3.110 1.00 91.44 122 ARG A CA 1
ATOM 958 C C . ARG A 1 122 ? -3.001 -10.186 2.148 1.00 91.44 122 ARG A C 1
ATOM 960 O O . ARG A 1 122 ? -4.087 -9.679 1.882 1.00 91.44 122 ARG A O 1
ATOM 967 N N . ASP A 1 123 ? -2.604 -11.339 1.626 1.00 87.44 123 ASP A N 1
ATOM 968 C CA . ASP A 1 123 ? -3.397 -12.108 0.668 1.00 87.44 123 ASP A CA 1
ATOM 969 C C . ASP A 1 123 ? -4.645 -12.696 1.346 1.00 87.44 123 ASP A C 1
ATOM 971 O O . ASP A 1 123 ? -5.731 -12.668 0.768 1.00 87.44 123 ASP A O 1
ATOM 975 N N . GLU A 1 124 ? -4.538 -13.140 2.605 1.00 90.00 124 GLU A N 1
ATOM 976 C CA . GLU A 1 124 ? -5.694 -13.514 3.431 1.00 90.00 124 GLU A CA 1
ATOM 977 C C . GLU A 1 124 ? -6.653 -12.336 3.645 1.00 90.00 124 GLU A C 1
ATOM 979 O O . GLU A 1 124 ? -7.872 -12.505 3.552 1.00 90.00 124 GLU A O 1
ATOM 984 N N . LEU A 1 125 ? -6.120 -11.136 3.886 1.00 92.81 125 LEU A N 1
ATOM 985 C CA . LEU A 1 125 ? -6.911 -9.918 4.033 1.00 92.81 125 LEU A CA 1
ATOM 986 C C . LEU A 1 125 ? -7.630 -9.567 2.724 1.00 92.81 125 LEU A C 1
ATOM 988 O O . LEU A 1 125 ? -8.834 -9.307 2.726 1.00 92.81 125 LEU A O 1
ATOM 992 N N . ALA A 1 126 ? -6.919 -9.627 1.596 1.00 89.69 126 ALA A N 1
ATOM 993 C CA . ALA A 1 126 ? -7.475 -9.409 0.265 1.00 89.69 126 ALA A CA 1
ATOM 994 C C . ALA A 1 126 ? -8.590 -10.418 -0.057 1.00 89.69 126 ALA A C 1
ATOM 996 O O . ALA A 1 126 ? -9.676 -10.031 -0.498 1.00 89.69 126 ALA A O 1
ATOM 997 N N . LEU A 1 127 ? -8.368 -11.697 0.253 1.00 88.38 127 LEU A N 1
ATOM 998 C CA . LEU A 1 127 ? -9.363 -12.755 0.106 1.00 88.38 127 LEU A CA 1
ATOM 999 C C . LEU A 1 127 ? -10.590 -12.511 0.995 1.00 88.38 127 LEU A C 1
ATOM 1001 O O . LEU A 1 127 ? -11.722 -12.676 0.540 1.00 88.38 127 LEU A O 1
ATOM 1005 N N . ALA A 1 128 ? -10.394 -12.070 2.242 1.00 90.12 128 ALA A N 1
ATOM 1006 C CA . ALA A 1 128 ? -11.482 -11.739 3.164 1.00 90.12 128 ALA A CA 1
ATOM 1007 C C . ALA A 1 128 ? -12.361 -10.575 2.671 1.00 90.12 128 ALA A C 1
ATOM 1009 O O . ALA A 1 128 ? -13.524 -10.478 3.085 1.00 90.12 128 ALA A O 1
ATOM 1010 N N . MET A 1 129 ? -11.810 -9.731 1.791 1.00 91.19 129 MET A N 1
ATOM 1011 C CA . MET A 1 129 ? -12.488 -8.634 1.098 1.00 91.19 129 MET A CA 1
ATOM 1012 C C . MET A 1 129 ? -13.053 -9.025 -0.279 1.00 91.19 129 MET A C 1
ATOM 1014 O O . MET A 1 129 ? -13.661 -8.194 -0.953 1.00 91.19 129 MET A O 1
ATOM 1018 N N . GLY A 1 130 ? -12.879 -10.284 -0.700 1.00 88.25 130 GLY A N 1
ATOM 1019 C CA . GLY A 1 130 ? -13.341 -10.787 -1.995 1.00 88.25 130 GLY A CA 1
ATOM 1020 C C . GLY A 1 130 ? -12.534 -10.267 -3.186 1.00 88.25 130 GLY A C 1
ATOM 1021 O O . GLY A 1 130 ? -13.048 -10.236 -4.303 1.00 88.25 130 GLY A O 1
ATOM 1022 N N . LEU A 1 131 ? -11.295 -9.828 -2.960 1.00 84.50 131 LEU A N 1
ATOM 1023 C CA . LEU A 1 131 ? -10.433 -9.305 -4.013 1.00 84.50 131 LEU A CA 1
ATOM 1024 C C . LEU A 1 131 ? -9.755 -10.443 -4.768 1.00 84.50 131 LEU A C 1
ATOM 1026 O O . LEU A 1 131 ? -9.253 -11.396 -4.171 1.00 84.50 131 LEU A O 1
ATOM 1030 N N . ALA A 1 132 ? -9.697 -10.310 -6.090 1.00 71.75 132 ALA A N 1
ATOM 1031 C CA . ALA A 1 132 ? -8.844 -11.149 -6.911 1.00 71.75 132 ALA A CA 1
ATOM 1032 C C . ALA A 1 132 ? -7.438 -10.544 -6.933 1.00 71.75 132 ALA A C 1
ATOM 1034 O O . ALA A 1 132 ? -7.265 -9.405 -7.359 1.00 71.75 132 ALA A O 1
ATOM 1035 N N . ILE A 1 133 ? -6.437 -11.318 -6.518 1.00 68.44 133 ILE A N 1
ATOM 1036 C CA . ILE A 1 133 ? -5.030 -11.000 -6.779 1.00 68.44 133 ILE A CA 1
ATOM 1037 C C . ILE A 1 133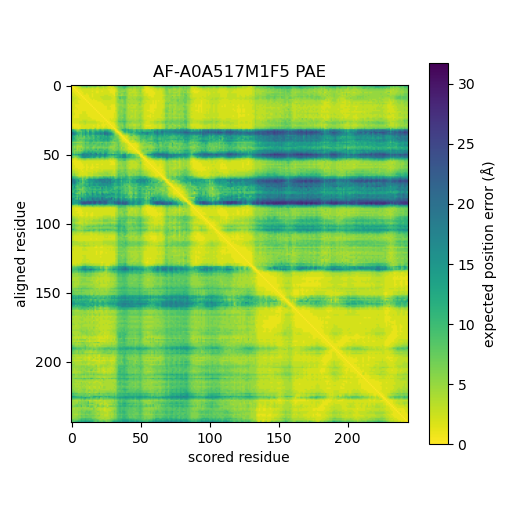 ? -4.804 -11.348 -8.248 1.00 68.44 133 ILE A C 1
ATOM 1039 O O . ILE A 1 133 ? -4.831 -12.538 -8.560 1.00 68.44 133 ILE A O 1
ATOM 1043 N N . PRO A 1 134 ? -4.662 -10.389 -9.178 1.00 68.31 134 PRO A N 1
ATOM 1044 C CA . PRO A 1 134 ? -4.709 -10.720 -10.594 1.00 68.31 134 PRO A CA 1
ATOM 1045 C C . PRO A 1 134 ? -3.377 -11.380 -10.981 1.00 68.31 134 PRO A C 1
ATOM 1047 O O . PRO A 1 134 ? -2.365 -10.680 -11.049 1.00 68.31 134 PRO A O 1
ATOM 1050 N N . PRO A 1 135 ? -3.314 -12.698 -11.261 1.00 76.62 135 PRO A N 1
ATOM 1051 C CA . PRO A 1 135 ? -2.033 -13.356 -11.539 1.00 76.62 135 PRO A CA 1
ATOM 1052 C C . PRO A 1 135 ? -1.364 -12.767 -12.790 1.00 76.62 135 PRO A C 1
ATOM 1054 O O . PRO A 1 135 ? -0.144 -12.626 -12.849 1.00 76.62 135 PRO A O 1
ATOM 1057 N N . ALA A 1 136 ? -2.194 -12.316 -13.738 1.00 87.06 136 ALA A N 1
ATOM 1058 C CA . ALA A 1 136 ? -1.794 -11.593 -14.936 1.00 87.06 136 ALA A CA 1
ATOM 1059 C C . ALA A 1 136 ? -1.067 -10.266 -14.636 1.00 87.06 136 ALA A C 1
ATOM 1061 O O . ALA A 1 136 ? -0.163 -9.900 -15.378 1.00 87.06 136 ALA A O 1
ATOM 1062 N N . GLN A 1 137 ? -1.384 -9.563 -13.536 1.00 86.88 137 GLN A N 1
ATOM 1063 C CA . GLN A 1 137 ? -0.636 -8.357 -13.141 1.00 86.88 137 GLN A CA 1
ATOM 1064 C C . GLN A 1 137 ? 0.808 -8.703 -12.802 1.00 86.88 137 GLN A C 1
ATOM 1066 O O . GLN A 1 137 ? 1.733 -8.099 -13.337 1.00 86.88 137 GLN A O 1
ATOM 1071 N N . GLN A 1 138 ? 1.015 -9.705 -11.944 1.00 86.00 138 GLN A N 1
ATOM 1072 C CA . GLN A 1 138 ? 2.361 -10.096 -11.536 1.00 86.00 138 GLN A CA 1
ATOM 1073 C C . GLN A 1 138 ? 3.166 -10.644 -12.718 1.00 86.00 138 GLN A C 1
ATOM 1075 O O . GLN A 1 138 ? 4.354 -10.346 -12.860 1.00 86.00 138 GLN A O 1
ATOM 1080 N N . GLU A 1 139 ? 2.522 -11.430 -13.582 1.00 91.00 139 GLU A N 1
ATOM 1081 C CA . GLU A 1 139 ? 3.135 -11.924 -14.810 1.00 91.00 139 GLU A CA 1
ATOM 1082 C C . GLU A 1 139 ? 3.544 -10.774 -15.739 1.00 91.00 139 GLU A C 1
ATOM 1084 O O . GLU A 1 139 ? 4.679 -10.755 -16.221 1.00 91.00 139 GLU A O 1
ATOM 1089 N N . PHE A 1 140 ? 2.662 -9.791 -15.942 1.00 94.31 140 PHE A N 1
ATOM 1090 C CA . PHE A 1 140 ? 2.949 -8.615 -16.755 1.00 94.31 140 PHE A CA 1
ATOM 1091 C C . PHE A 1 140 ? 4.119 -7.819 -16.178 1.00 94.31 140 PHE A C 1
ATOM 1093 O O . PHE A 1 140 ? 5.065 -7.502 -16.898 1.00 94.31 140 PHE A O 1
ATOM 1100 N N . LEU A 1 141 ? 4.090 -7.524 -14.875 1.00 92.44 141 LEU A N 1
ATOM 1101 C CA . LEU A 1 141 ? 5.157 -6.796 -14.198 1.00 92.44 141 LEU A CA 1
ATOM 1102 C C . LEU A 1 141 ? 6.502 -7.500 -14.398 1.00 92.44 141 LEU A C 1
ATOM 1104 O O . LEU A 1 141 ? 7.457 -6.872 -14.844 1.00 92.44 141 LEU A O 1
ATOM 1108 N N . ASN A 1 142 ? 6.568 -8.814 -14.184 1.00 92.50 142 ASN A N 1
ATOM 1109 C CA . ASN A 1 142 ? 7.799 -9.581 -14.376 1.00 92.50 142 ASN A CA 1
ATOM 1110 C C . ASN A 1 142 ? 8.281 -9.581 -15.838 1.00 92.50 142 ASN A C 1
ATOM 1112 O O . ASN A 1 142 ? 9.479 -9.444 -16.085 1.00 92.50 142 ASN A O 1
ATOM 1116 N N . LYS A 1 143 ? 7.371 -9.722 -16.812 1.00 95.38 143 LYS A N 1
ATOM 1117 C CA . LYS A 1 143 ? 7.716 -9.798 -18.243 1.00 95.38 143 LYS A CA 1
ATOM 1118 C C . LYS A 1 143 ? 8.062 -8.446 -18.866 1.00 95.38 143 LYS A C 1
ATOM 1120 O O . LYS A 1 143 ? 8.943 -8.386 -19.717 1.00 95.38 143 LYS A O 1
ATOM 1125 N N . PHE A 1 144 ? 7.383 -7.372 -18.472 1.00 96.81 144 PHE A N 1
ATOM 1126 C CA . PHE A 1 144 ? 7.417 -6.097 -19.195 1.00 96.81 144 PHE A CA 1
ATOM 1127 C C . PHE A 1 144 ? 7.968 -4.932 -18.371 1.00 96.81 144 PHE A C 1
ATOM 1129 O O . PHE A 1 144 ? 8.554 -4.021 -18.951 1.00 96.81 144 PHE A O 1
ATOM 1136 N N . VAL A 1 145 ? 7.877 -4.971 -17.039 1.00 95.69 145 VAL A N 1
ATOM 1137 C CA . VAL A 1 145 ? 8.361 -3.882 -16.170 1.00 95.69 145 VAL A CA 1
ATOM 1138 C C . VAL A 1 145 ? 9.693 -4.232 -15.508 1.00 95.69 145 VAL A C 1
ATOM 1140 O O . VAL A 1 145 ? 10.633 -3.439 -15.548 1.00 95.69 145 VAL A O 1
ATOM 1143 N N . TYR A 1 146 ? 9.812 -5.432 -14.951 1.00 95.25 146 TYR A N 1
ATOM 1144 C CA . TYR A 1 146 ? 10.964 -5.869 -14.161 1.00 95.25 146 TYR A CA 1
ATOM 1145 C C . TYR A 1 146 ? 11.929 -6.783 -14.917 1.00 95.25 146 TYR A C 1
ATOM 1147 O O . TYR A 1 146 ? 12.937 -7.196 -14.346 1.00 95.25 146 TYR A O 1
ATOM 1155 N N . HIS A 1 147 ? 11.655 -7.089 -16.192 1.00 94.62 147 HIS A N 1
ATOM 1156 C CA . HIS A 1 147 ? 12.601 -7.822 -17.035 1.00 94.62 147 HIS A CA 1
ATOM 1157 C C . HIS A 1 147 ? 13.965 -7.136 -16.996 1.00 94.62 147 HIS A C 1
ATOM 1159 O O . HIS A 1 147 ? 13.998 -5.916 -16.943 1.00 94.62 147 HIS A O 1
ATOM 1165 N N . ASP A 1 148 ? 15.054 -7.906 -17.014 1.00 96.19 148 ASP A N 1
ATOM 1166 C CA . ASP A 1 148 ? 16.451 -7.430 -16.982 1.00 96.19 148 ASP A CA 1
ATOM 1167 C C . ASP A 1 148 ? 16.901 -6.595 -15.765 1.00 96.19 148 ASP A C 1
ATOM 1169 O O . ASP A 1 148 ? 18.063 -6.185 -15.713 1.00 96.19 148 ASP A O 1
ATOM 1173 N N . LEU A 1 149 ? 16.035 -6.392 -14.769 1.00 96.19 149 LEU A N 1
ATOM 1174 C CA . LEU A 1 149 ? 16.388 -5.708 -13.527 1.00 96.19 149 LEU A CA 1
ATOM 1175 C C . LEU A 1 149 ? 16.914 -6.698 -12.487 1.00 96.19 149 LEU A C 1
ATOM 1177 O O . LEU A 1 149 ? 16.464 -7.844 -12.414 1.00 96.19 149 LEU A O 1
ATOM 1181 N N . THR A 1 150 ? 17.849 -6.248 -11.651 1.00 94.50 150 THR A N 1
ATOM 1182 C CA . THR A 1 150 ? 18.383 -7.082 -10.568 1.00 94.50 150 THR A CA 1
ATOM 1183 C C . THR A 1 150 ? 17.530 -6.927 -9.318 1.00 94.50 150 THR A C 1
ATOM 1185 O O . THR A 1 150 ? 17.516 -5.858 -8.709 1.00 94.50 150 THR A O 1
ATOM 1188 N N . ASP A 1 151 ? 16.855 -8.004 -8.919 1.00 93.25 151 ASP A N 1
ATOM 1189 C CA . ASP A 1 151 ? 16.181 -8.080 -7.624 1.00 93.25 151 ASP A CA 1
ATOM 1190 C C . ASP A 1 151 ? 17.226 -8.199 -6.507 1.00 93.25 151 ASP A C 1
ATOM 1192 O O . ASP A 1 151 ? 17.942 -9.196 -6.399 1.00 93.25 151 ASP A O 1
ATOM 1196 N N . LEU A 1 152 ? 17.335 -7.147 -5.706 1.00 91.69 152 LEU A N 1
ATOM 1197 C CA . LEU A 1 152 ? 18.210 -7.055 -4.545 1.00 91.69 152 LEU A CA 1
ATOM 1198 C C . LEU A 1 152 ? 17.561 -7.621 -3.283 1.00 91.69 152 LEU A C 1
ATOM 1200 O O . LEU A 1 152 ? 18.198 -7.617 -2.233 1.00 91.69 152 LEU A O 1
ATOM 1204 N N . ASN A 1 153 ? 16.312 -8.091 -3.347 1.00 86.81 153 ASN A N 1
ATOM 1205 C CA . ASN A 1 153 ? 15.683 -8.708 -2.195 1.00 86.81 153 ASN A CA 1
ATOM 1206 C C . ASN A 1 153 ? 16.393 -10.025 -1.837 1.00 86.81 153 ASN A C 1
ATOM 1208 O O . ASN A 1 153 ? 16.198 -11.060 -2.473 1.00 86.81 153 ASN A O 1
ATOM 1212 N N . SER A 1 154 ? 17.205 -9.991 -0.782 1.00 81.31 154 SER A N 1
ATOM 1213 C CA . SER A 1 154 ? 17.941 -11.150 -0.272 1.00 81.31 154 SER A CA 1
ATOM 1214 C C . SER A 1 154 ? 17.199 -11.877 0.858 1.00 81.31 154 SER A C 1
ATOM 1216 O O . SER A 1 154 ? 17.836 -12.487 1.716 1.00 81.31 154 SER A O 1
ATOM 1218 N N . GLY A 1 155 ? 15.865 -11.778 0.893 1.00 77.44 155 GLY A N 1
ATOM 1219 C CA . GLY A 1 155 ? 15.010 -12.375 1.925 1.00 77.44 155 GLY A CA 1
ATOM 1220 C C . GLY A 1 155 ? 14.796 -11.495 3.157 1.00 77.44 155 GLY A C 1
ATOM 1221 O O . GLY A 1 155 ? 14.326 -11.989 4.178 1.00 77.44 155 GLY A O 1
ATOM 1222 N N . PHE A 1 156 ? 15.158 -10.212 3.079 1.00 72.62 156 PHE A N 1
ATOM 1223 C CA . PHE A 1 156 ? 14.842 -9.234 4.124 1.00 72.62 156 PHE A CA 1
ATOM 1224 C C . PHE A 1 156 ? 13.405 -8.709 4.014 1.00 72.62 156 PHE A C 1
ATOM 1226 O O . PHE A 1 156 ? 12.833 -8.241 4.994 1.00 72.62 156 PHE A O 1
ATOM 1233 N N . ASP A 1 157 ? 12.833 -8.807 2.816 1.00 69.50 157 ASP A N 1
ATOM 1234 C CA . ASP A 1 157 ? 11.425 -8.588 2.541 1.00 69.50 157 ASP A CA 1
ATOM 1235 C C . ASP A 1 157 ? 10.891 -9.802 1.771 1.00 69.50 157 ASP A C 1
ATOM 1237 O O . ASP A 1 157 ? 11.591 -10.770 1.459 1.00 69.50 157 ASP A O 1
ATOM 1241 N N . THR A 1 158 ? 9.617 -9.775 1.447 1.00 67.12 158 THR A N 1
ATOM 1242 C CA . THR A 1 158 ? 8.914 -10.912 0.878 1.00 67.12 158 THR A CA 1
ATOM 1243 C C . THR A 1 158 ? 9.294 -11.181 -0.586 1.00 67.12 158 THR A C 1
ATOM 1245 O O . THR A 1 158 ? 9.462 -10.257 -1.373 1.00 67.12 158 THR A O 1
ATOM 1248 N N . ALA A 1 159 ? 9.416 -12.449 -0.996 1.00 66.12 159 ALA A N 1
ATOM 1249 C CA . ALA A 1 159 ? 10.022 -12.824 -2.288 1.00 66.12 159 ALA A CA 1
ATOM 1250 C C . ALA A 1 159 ? 9.311 -12.283 -3.554 1.00 66.12 159 ALA A C 1
ATOM 1252 O O . ALA A 1 159 ? 9.910 -12.224 -4.635 1.00 66.12 159 ALA A O 1
ATOM 1253 N N . SER A 1 160 ? 8.030 -11.907 -3.451 1.00 68.06 160 SER A N 1
ATOM 1254 C CA . SER A 1 160 ? 7.309 -11.260 -4.554 1.00 68.06 160 SER A CA 1
ATOM 1255 C C . SER A 1 160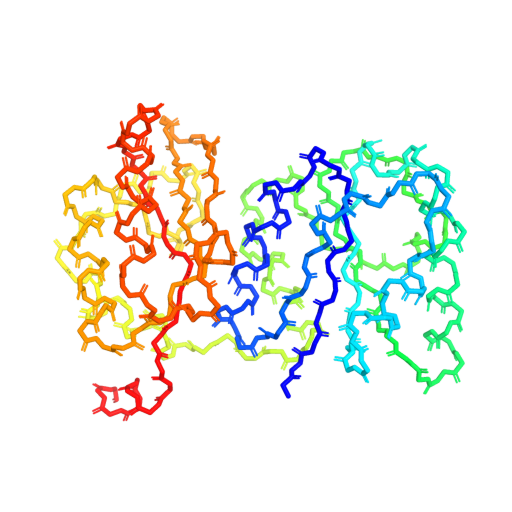 ? 7.629 -9.771 -4.677 1.00 68.06 160 SER A C 1
ATOM 1257 O O . SER A 1 160 ? 7.503 -9.226 -5.771 1.00 68.06 160 SER A O 1
ATOM 1259 N N . MET A 1 161 ? 8.043 -9.122 -3.585 1.00 77.12 161 MET A N 1
ATOM 1260 C CA . MET A 1 161 ? 8.419 -7.712 -3.571 1.00 77.12 161 MET A CA 1
ATOM 1261 C C . MET A 1 161 ? 9.812 -7.552 -4.162 1.00 77.12 161 MET A C 1
ATOM 1263 O O . MET A 1 161 ? 10.801 -8.085 -3.649 1.00 77.12 161 MET A O 1
ATOM 1267 N N . LYS A 1 162 ? 9.861 -6.836 -5.285 1.00 88.75 162 LYS A N 1
ATOM 1268 C CA . LYS A 1 162 ? 11.085 -6.598 -6.039 1.00 88.75 162 LYS A CA 1
ATOM 1269 C C . LYS A 1 162 ? 11.769 -5.347 -5.530 1.00 88.75 162 LYS A C 1
ATOM 1271 O O . LYS A 1 162 ? 11.229 -4.253 -5.671 1.00 88.75 162 LYS A O 1
ATOM 1276 N N . ASN A 1 163 ? 12.963 -5.537 -4.977 1.00 92.50 163 ASN A N 1
ATOM 1277 C CA . ASN A 1 163 ? 13.793 -4.446 -4.492 1.00 92.50 163 ASN A CA 1
ATOM 1278 C C . ASN A 1 163 ? 14.882 -4.147 -5.512 1.00 92.50 163 ASN A C 1
ATOM 1280 O O . ASN A 1 163 ? 15.569 -5.051 -5.973 1.00 92.50 163 ASN A O 1
ATOM 1284 N N . PHE A 1 164 ? 15.081 -2.879 -5.846 1.00 94.69 164 PHE A N 1
ATOM 1285 C CA . PHE A 1 164 ? 15.999 -2.490 -6.912 1.00 94.69 164 PHE A CA 1
ATOM 1286 C C . PHE A 1 164 ? 17.049 -1.487 -6.436 1.00 94.69 164 PHE A C 1
ATOM 1288 O O . PHE A 1 164 ? 16.843 -0.711 -5.498 1.00 94.69 164 PHE A O 1
ATOM 1295 N N . SER A 1 165 ? 18.193 -1.470 -7.123 1.00 94.31 165 SER A N 1
ATOM 1296 C CA . SER A 1 165 ? 19.130 -0.345 -7.030 1.00 94.31 165 SER A CA 1
ATOM 1297 C C . SER A 1 165 ? 18.454 0.938 -7.528 1.00 94.31 165 SER A C 1
ATOM 1299 O O . SER A 1 165 ? 17.511 0.868 -8.312 1.00 94.31 165 SER A O 1
ATOM 1301 N N . ALA A 1 166 ? 18.963 2.117 -7.160 1.00 93.81 166 ALA A N 1
ATOM 1302 C CA . ALA A 1 166 ? 18.452 3.388 -7.688 1.00 93.81 166 ALA A CA 1
ATOM 1303 C C . ALA A 1 166 ? 18.374 3.410 -9.232 1.00 93.81 166 ALA A C 1
ATOM 1305 O O . ALA A 1 166 ? 17.405 3.900 -9.810 1.00 93.81 166 ALA A O 1
ATOM 1306 N N . GLY A 1 167 ? 19.385 2.850 -9.906 1.00 94.62 167 GLY A N 1
ATOM 1307 C CA . GLY A 1 167 ? 19.440 2.799 -11.367 1.00 94.62 167 GLY A CA 1
ATOM 1308 C C . GLY A 1 167 ? 18.366 1.899 -11.977 1.00 94.62 167 GLY A C 1
ATOM 1309 O O . GLY A 1 167 ? 17.687 2.310 -12.917 1.00 94.62 167 GLY A O 1
ATOM 1310 N N . ASP A 1 168 ? 18.193 0.690 -11.442 1.00 96.31 168 ASP A N 1
ATOM 1311 C CA . ASP A 1 168 ? 17.178 -0.251 -11.930 1.00 96.31 168 ASP A CA 1
ATOM 1312 C C . ASP A 1 168 ? 15.762 0.185 -11.547 1.00 96.31 168 ASP A C 1
ATOM 1314 O O . ASP A 1 168 ? 14.843 0.074 -12.356 1.00 96.31 168 ASP A O 1
ATOM 1318 N N . PHE A 1 169 ? 15.591 0.784 -10.371 1.00 95.75 169 PHE A N 1
ATOM 1319 C CA . PHE A 1 169 ? 14.307 1.318 -9.938 1.00 95.75 169 PHE A CA 1
ATOM 1320 C C . PHE A 1 169 ? 13.807 2.431 -10.861 1.00 95.75 169 PHE A C 1
ATOM 1322 O O . PHE A 1 169 ? 12.655 2.418 -11.288 1.00 95.75 169 PHE A O 1
ATOM 1329 N N . LEU A 1 170 ? 14.689 3.351 -11.264 1.00 94.75 170 LEU A N 1
ATOM 1330 C CA . LEU A 1 170 ? 14.331 4.396 -12.222 1.00 94.75 170 LEU A CA 1
ATOM 1331 C C . LEU A 1 170 ? 13.903 3.814 -13.581 1.00 94.75 170 LEU A C 1
ATOM 1333 O O . LEU A 1 170 ? 13.014 4.364 -14.232 1.00 94.75 170 LEU A O 1
ATOM 1337 N N . LYS A 1 171 ? 14.506 2.700 -14.024 1.00 96.38 171 LYS A N 1
ATOM 1338 C CA . LYS A 1 171 ? 14.046 1.990 -15.231 1.00 96.38 171 LYS A CA 1
ATOM 1339 C C . LYS A 1 171 ? 12.649 1.409 -15.021 1.00 96.38 171 LYS A C 1
ATOM 1341 O O . LYS A 1 171 ? 11.812 1.560 -15.907 1.00 96.38 171 LYS A O 1
ATOM 1346 N N . ALA A 1 172 ? 12.387 0.792 -13.866 1.00 95.88 172 ALA A N 1
ATOM 1347 C CA . ALA A 1 172 ? 11.067 0.266 -13.527 1.00 95.88 172 ALA A CA 1
ATOM 1348 C C . ALA A 1 172 ? 9.998 1.371 -13.567 1.00 95.88 172 ALA A C 1
ATOM 1350 O O . ALA A 1 172 ? 8.991 1.202 -14.248 1.00 95.88 172 ALA A O 1
ATOM 1351 N N . LEU A 1 173 ? 10.239 2.527 -12.938 1.00 95.12 173 LEU A N 1
ATOM 1352 C CA . LEU A 1 173 ? 9.302 3.663 -12.939 1.00 95.12 173 LEU A CA 1
ATOM 1353 C C . LEU A 1 173 ? 9.009 4.194 -14.352 1.00 95.12 173 LEU A C 1
ATOM 1355 O O . LEU A 1 173 ? 7.856 4.432 -14.701 1.00 95.12 173 LEU A O 1
ATOM 1359 N N . LYS A 1 174 ? 10.030 4.310 -15.210 1.00 95.31 174 LYS A N 1
ATOM 1360 C CA . LYS A 1 174 ? 9.841 4.688 -16.626 1.00 95.31 174 LYS A CA 1
ATOM 1361 C C . LYS A 1 174 ? 9.031 3.652 -17.409 1.00 95.31 174 LYS A C 1
ATOM 1363 O O . LYS A 1 174 ? 8.300 3.996 -18.338 1.00 95.31 174 LYS A O 1
ATOM 1368 N N . ARG A 1 175 ? 9.158 2.369 -17.063 1.00 96.44 175 ARG A N 1
ATOM 1369 C CA . ARG A 1 175 ? 8.351 1.301 -17.666 1.00 96.44 175 ARG A CA 1
ATOM 1370 C C . ARG A 1 175 ? 6.908 1.350 -17.162 1.00 96.44 175 ARG A C 1
ATOM 1372 O O . ARG A 1 175 ? 6.012 1.209 -17.984 1.00 96.44 175 ARG A O 1
ATOM 1379 N N . PHE A 1 176 ? 6.670 1.637 -15.877 1.00 95.25 176 PHE A N 1
ATOM 1380 C CA . PHE A 1 176 ? 5.325 1.952 -15.373 1.00 95.25 176 PHE A CA 1
ATOM 1381 C C . PHE A 1 176 ? 4.692 3.089 -16.185 1.00 95.25 176 PHE A C 1
ATOM 1383 O O . PHE A 1 176 ? 3.608 2.896 -16.727 1.00 95.25 176 PHE A O 1
ATOM 1390 N N . GLU A 1 177 ? 5.405 4.204 -16.372 1.00 95.12 177 GLU A N 1
ATOM 1391 C CA . GLU A 1 177 ? 4.949 5.340 -17.191 1.00 95.12 177 GLU A CA 1
ATOM 1392 C C . GLU A 1 177 ? 4.539 4.914 -18.607 1.00 95.12 177 GLU A C 1
ATOM 1394 O O . GLU A 1 177 ? 3.453 5.235 -19.085 1.00 95.12 177 GLU A O 1
ATOM 1399 N N . THR A 1 178 ? 5.397 4.127 -19.263 1.00 96.19 178 THR A N 1
ATOM 1400 C CA . THR A 1 178 ? 5.193 3.657 -20.644 1.00 96.19 178 THR A CA 1
ATOM 1401 C C . THR A 1 178 ? 3.889 2.872 -20.802 1.00 96.19 178 THR A C 1
ATOM 1403 O O . THR A 1 178 ? 3.248 2.937 -21.851 1.00 96.19 178 THR A O 1
ATOM 1406 N N . PHE A 1 179 ? 3.483 2.138 -19.766 1.00 96.06 179 PHE A N 1
ATOM 1407 C CA . PHE A 1 179 ? 2.269 1.322 -19.761 1.00 96.06 179 PHE A CA 1
ATOM 1408 C C . PHE A 1 179 ? 1.076 2.007 -19.084 1.00 96.06 179 PHE A C 1
ATOM 1410 O O . PHE A 1 179 ? 0.085 1.337 -18.792 1.00 96.06 179 PHE A O 1
ATOM 1417 N N . ASN A 1 180 ? 1.150 3.324 -18.843 1.00 94.50 180 ASN A N 1
ATOM 1418 C CA . ASN A 1 180 ? 0.136 4.082 -18.103 1.00 94.50 180 ASN A CA 1
ATOM 1419 C C . ASN A 1 180 ? -0.168 3.454 -16.727 1.00 94.50 180 ASN A C 1
ATOM 1421 O O . ASN A 1 180 ? -1.314 3.376 -16.277 1.00 94.50 180 ASN A O 1
ATOM 1425 N N . GLY A 1 181 ? 0.875 2.906 -16.107 1.00 94.31 181 GLY A N 1
ATOM 1426 C CA . GLY A 1 181 ? 0.825 2.238 -14.823 1.00 94.31 181 GLY A CA 1
ATOM 1427 C C . GLY A 1 181 ? 0.552 3.218 -13.691 1.00 94.31 181 GLY A C 1
ATOM 1428 O O . GLY A 1 181 ? 1.049 4.339 -13.684 1.00 94.31 181 GLY A O 1
ATOM 1429 N N . LYS A 1 182 ? -0.217 2.762 -12.708 1.00 94.50 182 LYS A N 1
ATOM 1430 C CA . LYS A 1 182 ? -0.472 3.492 -11.469 1.00 94.50 182 LYS A CA 1
ATOM 1431 C C . LYS A 1 182 ? 0.520 3.036 -10.423 1.00 94.50 182 LYS A C 1
ATOM 1433 O O . LYS A 1 182 ? 0.584 1.843 -10.128 1.00 94.50 182 LYS A O 1
ATOM 1438 N N . VAL A 1 183 ? 1.250 3.973 -9.840 1.00 95.00 183 VAL A N 1
ATOM 1439 C CA . VAL A 1 183 ? 2.060 3.721 -8.648 1.00 95.00 183 VAL A CA 1
ATOM 1440 C C . VAL A 1 183 ? 1.294 4.314 -7.471 1.00 95.00 183 VAL A C 1
ATOM 1442 O O . VAL A 1 183 ? 0.804 5.436 -7.552 1.00 95.00 183 VAL A O 1
ATOM 1445 N N . PHE A 1 184 ? 1.162 3.561 -6.385 1.00 94.12 184 PHE A N 1
ATOM 1446 C CA . PHE A 1 184 ? 0.466 4.005 -5.175 1.00 94.12 184 PHE A CA 1
ATOM 1447 C C . PHE A 1 184 ? 1.438 4.427 -4.079 1.00 94.12 184 PHE A C 1
ATOM 1449 O O . PHE A 1 184 ? 1.150 5.345 -3.316 1.00 94.12 184 PHE A O 1
ATOM 1456 N N . GLY A 1 185 ? 2.610 3.797 -4.028 1.00 93.88 185 GLY A N 1
ATOM 1457 C CA . GLY A 1 185 ? 3.661 4.191 -3.107 1.00 93.88 185 GLY A CA 1
ATOM 1458 C C . GLY A 1 185 ? 5.026 3.667 -3.503 1.00 93.88 185 GLY A C 1
ATOM 1459 O O . GLY A 1 185 ? 5.144 2.700 -4.260 1.00 93.88 185 GLY A O 1
ATOM 1460 N N . ILE A 1 186 ? 6.045 4.334 -2.975 1.00 94.94 186 ILE A N 1
ATOM 1461 C CA . ILE A 1 186 ? 7.444 3.936 -3.070 1.00 94.94 186 ILE A CA 1
ATOM 1462 C C . ILE A 1 186 ? 7.964 3.702 -1.659 1.00 94.94 186 ILE A C 1
ATOM 1464 O O . ILE A 1 186 ? 7.797 4.550 -0.782 1.00 94.94 186 ILE A O 1
ATOM 1468 N N . GLU A 1 187 ? 8.622 2.565 -1.473 1.00 93.56 187 GLU A N 1
ATOM 1469 C CA . GLU A 1 187 ? 9.251 2.147 -0.226 1.00 93.56 187 GLU A CA 1
ATOM 1470 C C . GLU A 1 187 ? 10.761 2.046 -0.399 1.00 93.56 187 GLU A C 1
ATOM 1472 O O . GLU A 1 187 ? 11.262 1.714 -1.478 1.00 93.56 187 GLU A O 1
ATOM 1477 N N . THR A 1 188 ? 11.483 2.287 0.691 1.00 93.50 188 THR A N 1
ATOM 1478 C CA . THR A 1 188 ? 12.934 2.104 0.762 1.00 93.50 188 THR A CA 1
ATOM 1479 C C . THR A 1 188 ? 13.296 1.075 1.821 1.00 93.50 188 THR A C 1
ATOM 1481 O O . THR A 1 188 ? 12.673 1.015 2.882 1.00 93.50 188 THR A O 1
ATOM 1484 N N . TRP A 1 189 ? 14.320 0.273 1.530 1.00 91.62 189 TRP A N 1
ATOM 1485 C CA . TRP A 1 189 ? 14.758 -0.831 2.384 1.00 91.62 189 TRP A CA 1
ATOM 1486 C C . TRP A 1 189 ? 16.276 -0.816 2.649 1.00 91.62 189 TRP A C 1
ATOM 1488 O O . TRP A 1 189 ? 16.970 -1.792 2.338 1.00 91.62 189 TRP A O 1
ATOM 1498 N N . PRO A 1 190 ? 16.846 0.287 3.174 1.00 87.62 190 PRO A N 1
ATOM 1499 C CA . PRO A 1 190 ? 18.281 0.379 3.445 1.00 87.62 190 PRO A CA 1
ATOM 1500 C C . PRO A 1 190 ? 18.749 -0.752 4.372 1.00 87.62 190 PRO A C 1
ATOM 1502 O O . PRO A 1 190 ? 18.151 -1.010 5.416 1.00 87.62 190 PRO A O 1
ATOM 1505 N N . ASP A 1 191 ? 19.825 -1.437 3.981 1.00 85.44 191 ASP A N 1
ATOM 1506 C CA . ASP A 1 191 ? 20.403 -2.570 4.720 1.00 85.44 191 ASP A CA 1
ATOM 1507 C C . ASP A 1 191 ? 19.379 -3.666 5.083 1.00 85.44 191 ASP A C 1
ATOM 1509 O O . ASP A 1 191 ? 19.477 -4.319 6.127 1.00 85.44 191 ASP A O 1
ATOM 1513 N N . GLY A 1 192 ? 18.369 -3.852 4.227 1.00 81.38 192 GLY A N 1
ATOM 1514 C CA . GLY A 1 192 ? 17.303 -4.830 4.421 1.00 81.38 192 GLY A CA 1
ATOM 1515 C C . GLY A 1 192 ? 16.315 -4.476 5.535 1.00 81.38 192 GLY A C 1
ATOM 1516 O O . GLY A 1 192 ? 15.615 -5.346 6.045 1.00 81.38 192 GLY A O 1
ATOM 1517 N N . LYS A 1 193 ? 16.251 -3.212 5.952 1.00 84.69 193 LYS A N 1
ATOM 1518 C CA . LYS A 1 193 ? 15.278 -2.728 6.937 1.00 84.69 193 LYS A CA 1
ATOM 1519 C C . LYS A 1 193 ? 14.380 -1.694 6.300 1.00 84.69 193 LYS A C 1
ATOM 1521 O O . LYS A 1 193 ? 14.860 -0.884 5.520 1.00 84.69 193 LYS A O 1
ATOM 1526 N N . PHE A 1 194 ? 13.107 -1.686 6.684 1.00 86.19 194 PHE A N 1
ATOM 1527 C CA . PHE A 1 194 ? 12.182 -0.639 6.268 1.00 86.19 194 PHE A CA 1
ATOM 1528 C C . PHE A 1 194 ? 12.751 0.740 6.636 1.00 86.19 194 PHE A C 1
ATOM 1530 O O . PHE A 1 194 ? 13.049 0.999 7.805 1.00 86.19 194 PHE A O 1
ATOM 1537 N N . GLY A 1 195 ? 12.938 1.584 5.625 1.00 88.06 195 GLY A N 1
ATOM 1538 C CA . GLY A 1 195 ? 13.403 2.956 5.766 1.00 88.06 195 GLY A CA 1
ATOM 1539 C C . GLY A 1 195 ? 12.219 3.893 5.924 1.00 88.06 195 GLY A C 1
ATOM 1540 O O . GLY A 1 195 ? 11.952 4.380 7.019 1.00 88.06 195 GLY A O 1
ATOM 1541 N N . ASP A 1 196 ? 11.513 4.128 4.820 1.00 90.94 196 ASP A N 1
ATOM 1542 C CA . ASP A 1 196 ? 10.355 5.019 4.764 1.00 90.94 196 ASP A CA 1
ATOM 1543 C C . ASP A 1 196 ? 9.471 4.726 3.531 1.00 90.94 196 ASP A C 1
ATOM 1545 O O . ASP A 1 196 ? 9.886 4.009 2.611 1.00 90.94 196 ASP A O 1
ATOM 1549 N N . VAL A 1 197 ? 8.252 5.280 3.525 1.00 93.38 197 VAL A N 1
ATOM 1550 C CA . VAL A 1 197 ? 7.240 5.146 2.470 1.00 93.38 197 VAL A CA 1
ATOM 1551 C C . VAL A 1 197 ? 6.631 6.498 2.091 1.00 93.38 197 VAL A C 1
ATOM 1553 O O . VAL A 1 197 ? 6.097 7.226 2.931 1.00 93.38 197 VAL A O 1
ATOM 1556 N N . LYS A 1 198 ? 6.632 6.791 0.790 1.00 94.00 198 LYS A N 1
ATOM 1557 C CA . LYS A 1 198 ? 5.989 7.970 0.192 1.00 94.00 198 LYS A CA 1
ATOM 1558 C C . LYS A 1 198 ? 4.832 7.515 -0.689 1.00 94.00 198 LYS A C 1
ATOM 1560 O O . LYS A 1 198 ? 4.975 6.529 -1.417 1.00 94.00 198 LYS A O 1
ATOM 1565 N N . VAL A 1 199 ? 3.691 8.194 -0.606 1.00 94.25 199 VAL A N 1
ATOM 1566 C CA . VAL A 1 199 ? 2.447 7.797 -1.299 1.00 94.25 199 VAL A CA 1
ATOM 1567 C C . VAL A 1 199 ? 1.983 8.871 -2.265 1.00 94.25 199 VAL A C 1
ATOM 1569 O O . VAL A 1 199 ? 2.237 10.049 -2.031 1.00 94.25 199 VAL A O 1
ATOM 1572 N N . TYR A 1 200 ? 1.300 8.481 -3.344 1.00 94.00 200 TYR A N 1
ATOM 1573 C CA . TYR A 1 200 ? 0.916 9.430 -4.393 1.00 94.00 200 TYR A CA 1
ATOM 1574 C C . TYR A 1 200 ? 0.035 10.567 -3.864 1.00 94.00 200 TYR A C 1
ATOM 1576 O O . TYR A 1 200 ? 0.202 11.697 -4.312 1.00 94.00 200 TYR A O 1
ATOM 1584 N N . GLU A 1 201 ? -0.823 10.305 -2.869 1.00 90.38 201 GLU A N 1
ATOM 1585 C CA . GLU A 1 201 ? -1.720 11.313 -2.290 1.00 90.38 201 GLU A CA 1
ATOM 1586 C C . GLU A 1 201 ? -0.992 12.496 -1.633 1.00 90.38 201 GLU A C 1
ATOM 1588 O O . GLU A 1 201 ? -1.571 13.571 -1.495 1.00 90.38 201 GLU A O 1
ATOM 1593 N N . GLU A 1 202 ? 0.284 12.341 -1.262 1.00 90.44 202 GLU A N 1
ATOM 1594 C CA . GLU A 1 202 ? 1.106 13.448 -0.744 1.00 90.44 202 GLU A CA 1
ATOM 1595 C C . GLU A 1 202 ? 1.562 14.417 -1.845 1.00 90.44 202 GLU A C 1
ATOM 1597 O O . GLU A 1 202 ? 2.041 15.514 -1.552 1.00 90.44 202 GLU A O 1
ATOM 1602 N N . TYR A 1 203 ? 1.435 14.011 -3.108 1.00 92.88 203 TYR A N 1
ATOM 1603 C CA . TYR A 1 203 ? 2.000 14.695 -4.267 1.00 92.88 203 TYR A CA 1
ATOM 1604 C C . TYR A 1 203 ? 0.942 15.077 -5.310 1.00 92.88 203 TYR A C 1
ATOM 1606 O O . TYR A 1 203 ? 1.085 16.109 -5.963 1.00 92.88 203 TYR A O 1
ATOM 1614 N N . THR A 1 204 ? -0.089 14.248 -5.498 1.00 93.75 204 THR A N 1
ATOM 1615 C CA . THR A 1 204 ? -1.073 14.350 -6.586 1.00 93.75 204 THR A CA 1
ATOM 1616 C C . THR A 1 204 ? -2.359 13.576 -6.256 1.00 93.75 204 THR A C 1
ATOM 1618 O O . THR A 1 204 ? -2.386 12.749 -5.347 1.00 93.75 204 THR A O 1
ATOM 1621 N N . ASP A 1 205 ? -3.438 13.815 -7.001 1.00 91.19 205 ASP A N 1
ATOM 1622 C CA . ASP A 1 205 ? -4.681 13.033 -6.932 1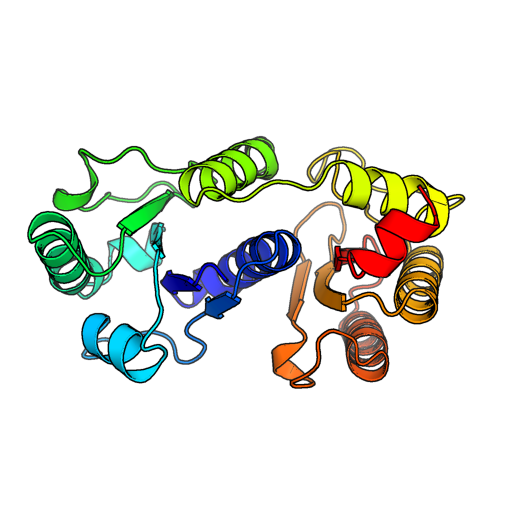.00 91.19 205 ASP A CA 1
ATOM 1623 C C . ASP A 1 205 ? -4.758 11.914 -7.991 1.00 91.19 205 ASP A C 1
ATOM 1625 O O . ASP A 1 205 ? -5.649 11.060 -7.921 1.00 91.19 205 ASP A O 1
ATOM 1629 N N . ASP A 1 206 ? -3.796 11.858 -8.920 1.00 92.62 206 ASP A N 1
ATOM 1630 C CA . ASP A 1 206 ? -3.682 10.822 -9.947 1.00 92.62 206 ASP A CA 1
ATOM 1631 C C . ASP A 1 206 ? -2.451 9.927 -9.738 1.00 92.62 206 ASP A C 1
ATOM 1633 O O . ASP A 1 206 ? -1.313 10.299 -10.018 1.00 92.62 206 ASP A O 1
ATOM 1637 N N . ALA A 1 207 ? -2.685 8.684 -9.317 1.00 93.00 207 ALA A N 1
ATOM 1638 C CA . ALA A 1 207 ? -1.642 7.672 -9.145 1.00 93.00 207 ALA A CA 1
ATOM 1639 C C 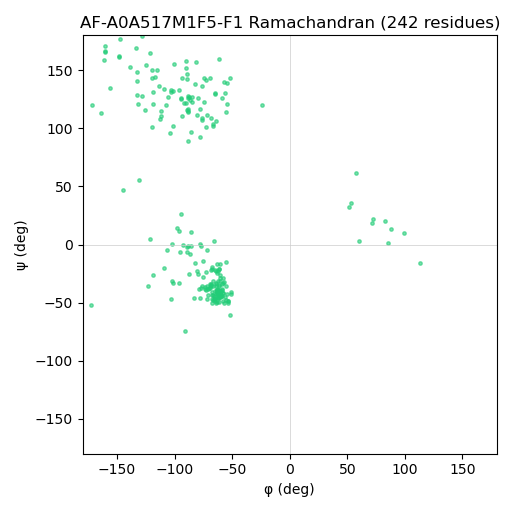. ALA A 1 207 ? -0.866 7.334 -10.443 1.00 93.00 207 ALA A C 1
ATOM 1641 O O . ALA A 1 207 ? 0.202 6.720 -10.363 1.00 93.00 207 ALA A O 1
ATOM 1642 N N . ALA A 1 208 ? -1.390 7.688 -11.625 1.00 93.62 208 ALA A N 1
ATOM 1643 C CA . ALA A 1 208 ? -0.703 7.532 -12.911 1.00 93.62 208 ALA A CA 1
ATOM 1644 C C . ALA A 1 208 ? 0.209 8.723 -13.279 1.00 93.62 208 ALA A C 1
ATOM 1646 O O . ALA A 1 208 ? 0.954 8.625 -14.254 1.00 93.62 208 ALA A O 1
ATOM 1647 N N . ASP A 1 209 ? 0.180 9.833 -12.529 1.00 93.81 209 ASP A N 1
ATOM 1648 C CA . ASP A 1 209 ? 1.017 11.005 -12.811 1.00 93.81 209 ASP A CA 1
ATOM 1649 C C . ASP A 1 209 ? 2.500 10.701 -12.565 1.00 93.81 209 ASP A C 1
ATOM 1651 O O . ASP A 1 209 ? 2.971 10.599 -11.431 1.00 93.81 209 ASP A O 1
ATOM 1655 N N . SER A 1 210 ? 3.277 10.608 -13.641 1.00 91.50 210 SER A N 1
ATOM 1656 C CA . SER A 1 210 ? 4.684 10.240 -13.540 1.00 91.50 210 SER A CA 1
ATOM 1657 C C . SER A 1 210 ? 5.557 11.233 -12.790 1.00 91.50 210 SER A C 1
ATOM 1659 O O . SER A 1 210 ? 6.591 10.854 -12.227 1.00 91.50 210 SER A O 1
ATOM 1661 N N . ASN A 1 211 ? 5.126 12.491 -12.700 1.00 93.56 211 ASN A N 1
ATOM 1662 C CA . ASN A 1 211 ? 5.868 13.505 -11.969 1.00 93.56 211 ASN A CA 1
ATOM 1663 C C . ASN A 1 211 ? 5.946 13.174 -10.479 1.00 93.56 211 ASN A C 1
ATOM 1665 O O . ASN A 1 211 ? 6.973 13.454 -9.855 1.00 93.56 211 ASN A O 1
ATOM 1669 N N . TRP A 1 212 ? 4.906 12.552 -9.914 1.00 95.06 212 TRP A N 1
ATOM 1670 C CA . TRP A 1 212 ? 4.836 12.295 -8.480 1.00 95.06 212 TRP A CA 1
ATOM 1671 C C . TRP A 1 212 ? 5.893 11.272 -8.055 1.00 95.06 212 TRP A C 1
ATOM 1673 O O . TRP A 1 212 ? 6.694 11.544 -7.160 1.00 95.06 212 TRP A O 1
ATOM 1683 N N . TYR A 1 213 ? 5.973 10.124 -8.733 1.00 90.81 213 TYR A N 1
ATOM 1684 C CA . TYR A 1 213 ? 6.889 9.063 -8.318 1.00 90.81 213 TYR A CA 1
ATOM 1685 C C . TYR A 1 213 ? 8.345 9.374 -8.676 1.00 90.81 213 TYR A C 1
ATOM 1687 O O . TYR A 1 213 ? 9.255 8.951 -7.962 1.00 90.81 213 TYR A O 1
ATOM 1695 N N . LEU A 1 214 ? 8.591 10.164 -9.730 1.00 91.25 214 LEU A N 1
ATOM 1696 C CA . LEU A 1 214 ? 9.929 10.684 -10.027 1.00 91.25 214 LEU A CA 1
ATOM 1697 C C . LEU A 1 214 ? 10.378 11.688 -8.961 1.00 91.25 214 LEU A C 1
ATOM 1699 O O . LEU A 1 214 ? 11.527 11.648 -8.520 1.00 91.25 214 LEU A O 1
ATOM 1703 N N . LYS A 1 215 ? 9.468 12.558 -8.510 1.00 94.62 215 LYS A N 1
ATOM 1704 C CA . LYS A 1 215 ? 9.736 13.510 -7.433 1.00 94.62 215 LYS A CA 1
ATOM 1705 C C . LYS A 1 215 ? 9.997 12.799 -6.103 1.00 94.62 215 LYS A C 1
ATOM 1707 O O . LYS A 1 215 ? 11.015 13.078 -5.477 1.00 94.62 215 LYS A O 1
ATOM 1712 N N . ALA A 1 216 ? 9.145 11.849 -5.718 1.00 94.25 216 ALA A N 1
ATOM 1713 C CA . ALA A 1 216 ? 9.304 11.066 -4.493 1.00 94.25 216 ALA A CA 1
ATOM 1714 C C . ALA A 1 216 ? 10.626 10.274 -4.475 1.00 94.25 216 ALA A C 1
ATOM 1716 O O . ALA A 1 216 ? 11.312 10.228 -3.455 1.00 94.25 216 ALA A O 1
ATOM 1717 N N . PHE A 1 217 ? 11.025 9.700 -5.616 1.00 93.62 217 PHE A N 1
ATOM 1718 C CA . PHE A 1 217 ? 12.317 9.027 -5.761 1.00 93.62 217 PHE A CA 1
ATOM 1719 C C . PHE A 1 217 ? 13.512 9.972 -5.544 1.00 93.62 217 PHE A C 1
ATOM 1721 O O . PHE A 1 217 ? 14.473 9.608 -4.863 1.00 93.62 217 PHE A O 1
ATOM 1728 N N . GLU A 1 218 ? 13.465 11.193 -6.085 1.00 93.38 218 GLU A N 1
ATOM 1729 C CA . GLU A 1 218 ? 14.509 12.196 -5.837 1.00 93.38 218 GLU A CA 1
ATOM 1730 C C . GLU A 1 218 ? 14.505 12.704 -4.387 1.00 93.38 218 GLU A C 1
ATOM 1732 O O . GLU A 1 218 ? 15.574 12.925 -3.818 1.00 93.38 218 GLU A O 1
ATOM 1737 N N . ASP A 1 219 ? 13.335 12.827 -3.757 1.00 94.94 219 ASP A N 1
ATOM 1738 C CA . ASP A 1 219 ? 13.228 13.198 -2.343 1.00 94.94 219 ASP A CA 1
ATOM 1739 C C . ASP A 1 219 ? 13.904 12.152 -1.440 1.00 94.94 219 ASP A C 1
ATOM 1741 O O . ASP A 1 219 ? 14.735 12.519 -0.609 1.00 94.94 219 ASP A O 1
ATOM 1745 N N . PHE A 1 220 ? 13.672 10.852 -1.669 1.00 94.75 220 PHE A N 1
ATOM 1746 C CA . PHE A 1 220 ? 14.379 9.790 -0.938 1.00 94.75 220 PHE A CA 1
ATOM 1747 C C . PHE A 1 220 ? 15.900 9.877 -1.089 1.00 94.75 220 PHE A C 1
ATOM 1749 O O . PHE A 1 220 ? 16.642 9.736 -0.113 1.00 94.75 220 PHE A O 1
ATOM 1756 N N . LYS A 1 221 ? 16.389 10.164 -2.301 1.00 91.06 221 LYS A N 1
ATOM 1757 C CA . LYS A 1 221 ? 17.827 10.341 -2.536 1.00 91.06 221 LYS A CA 1
ATOM 1758 C C . LYS A 1 221 ? 18.391 11.527 -1.752 1.00 91.06 221 LYS A C 1
ATOM 1760 O O . LYS A 1 221 ? 19.496 11.414 -1.222 1.00 91.06 221 LYS A O 1
ATOM 1765 N N . HIS A 1 222 ? 17.658 12.638 -1.653 1.00 93.44 222 HIS A N 1
ATOM 1766 C CA . HIS A 1 222 ? 18.053 13.783 -0.824 1.00 93.44 222 HIS A CA 1
ATOM 1767 C C . HIS A 1 222 ? 18.047 13.461 0.677 1.00 93.44 222 HIS A C 1
ATOM 1769 O O . HIS A 1 222 ? 18.880 13.984 1.414 1.00 93.44 222 HIS A O 1
ATOM 1775 N N . GLU A 1 223 ? 17.158 12.572 1.117 1.00 93.25 223 GLU A N 1
ATOM 1776 C CA . GLU A 1 223 ? 17.079 12.064 2.493 1.00 93.25 223 GLU A CA 1
ATOM 1777 C C . GLU A 1 223 ? 18.161 11.006 2.807 1.00 93.25 223 GLU A C 1
ATOM 1779 O O . GLU A 1 223 ? 18.265 10.534 3.937 1.00 93.25 223 GLU A O 1
ATOM 1784 N N . GLY A 1 224 ? 19.006 10.646 1.832 1.00 90.69 224 GLY A N 1
ATOM 1785 C CA . GLY A 1 224 ? 20.086 9.664 1.989 1.00 90.69 224 GLY A CA 1
ATOM 1786 C C . GLY A 1 224 ? 19.653 8.207 1.796 1.00 90.69 224 GLY A C 1
ATOM 1787 O O . GLY A 1 224 ? 20.485 7.300 1.871 1.00 90.69 224 GLY A O 1
ATOM 1788 N N . LEU A 1 225 ? 18.381 7.968 1.477 1.00 88.31 225 LEU A N 1
ATOM 1789 C CA . LEU A 1 225 ? 17.823 6.652 1.179 1.00 88.31 225 LEU A CA 1
ATOM 1790 C C . LEU A 1 225 ? 18.048 6.352 -0.307 1.00 88.31 225 LEU A C 1
ATOM 1792 O O . LEU A 1 225 ? 17.332 6.840 -1.174 1.00 88.31 225 LEU A O 1
ATOM 1796 N N . THR A 1 226 ? 19.109 5.602 -0.616 1.00 84.38 226 THR A N 1
ATOM 1797 C CA . THR A 1 226 ? 19.658 5.506 -1.988 1.00 84.38 226 THR A CA 1
ATOM 1798 C C . THR A 1 226 ? 19.701 4.092 -2.570 1.00 84.38 226 THR A C 1
ATOM 1800 O O . THR A 1 226 ? 20.196 3.898 -3.684 1.00 84.38 226 THR A O 1
ATOM 1803 N N . SER A 1 227 ? 19.178 3.086 -1.869 1.00 82.94 227 SER A N 1
ATOM 1804 C CA . SER A 1 227 ? 19.172 1.701 -2.352 1.00 82.94 227 SER A CA 1
ATOM 1805 C C . SER A 1 227 ? 17.958 0.914 -1.861 1.00 82.94 227 SER A C 1
ATOM 1807 O O . SER A 1 227 ? 17.321 1.316 -0.891 1.00 82.94 227 SER A O 1
ATOM 1809 N N . HIS A 1 228 ? 17.685 -0.214 -2.530 1.00 91.94 228 HIS A N 1
ATOM 1810 C CA . HIS A 1 228 ? 16.591 -1.142 -2.226 1.00 91.94 228 HIS A CA 1
ATOM 1811 C C . HIS A 1 228 ? 15.230 -0.445 -2.253 1.00 91.94 228 HIS A C 1
ATOM 1813 O O . HIS A 1 228 ? 14.524 -0.336 -1.254 1.00 91.94 228 HIS A O 1
ATOM 1819 N N . PHE A 1 229 ? 14.904 0.084 -3.429 1.00 94.69 229 PHE A N 1
ATOM 1820 C CA . PHE A 1 229 ? 13.616 0.707 -3.686 1.00 94.69 229 PHE A CA 1
ATOM 1821 C C . PHE A 1 229 ? 12.608 -0.318 -4.174 1.00 94.69 229 PHE A C 1
ATOM 1823 O O . PHE A 1 229 ? 12.933 -1.177 -4.997 1.00 94.69 229 PHE A O 1
ATOM 1830 N N . THR A 1 230 ? 11.376 -0.142 -3.730 1.00 92.75 230 THR A N 1
ATOM 1831 C CA . THR A 1 230 ? 10.221 -0.945 -4.106 1.00 92.75 230 THR A CA 1
ATOM 1832 C C . THR A 1 230 ? 9.070 -0.009 -4.456 1.00 92.75 230 THR A C 1
ATOM 1834 O O . THR A 1 230 ? 8.967 1.084 -3.906 1.00 92.75 230 THR A O 1
ATOM 1837 N N . ALA A 1 231 ? 8.207 -0.417 -5.385 1.00 92.25 231 ALA A N 1
ATOM 1838 C CA . ALA A 1 231 ? 7.002 0.324 -5.736 1.00 92.25 231 ALA A CA 1
ATOM 1839 C C . ALA A 1 231 ? 5.788 -0.602 -5.683 1.00 92.25 231 ALA A C 1
ATOM 1841 O O . ALA A 1 231 ? 5.775 -1.633 -6.359 1.00 92.25 231 ALA A O 1
ATOM 1842 N N . SER A 1 232 ? 4.756 -0.196 -4.947 1.00 90.06 232 SER A N 1
ATOM 1843 C CA . SER A 1 232 ? 3.438 -0.830 -5.011 1.00 90.06 232 SER A CA 1
ATOM 1844 C C . SER A 1 232 ? 2.638 -0.137 -6.106 1.00 90.06 232 SER A C 1
ATOM 1846 O O . SER A 1 232 ? 2.365 1.063 -6.029 1.00 90.06 232 SER A O 1
ATOM 1848 N N . GLY A 1 233 ? 2.280 -0.877 -7.151 1.00 90.44 233 GLY A N 1
ATOM 1849 C CA . GLY A 1 233 ? 1.607 -0.332 -8.323 1.00 90.44 233 GLY A CA 1
ATOM 1850 C C . GLY A 1 233 ? 0.888 -1.397 -9.140 1.00 90.44 233 GLY A C 1
ATOM 1851 O O . GLY A 1 233 ? 1.041 -2.593 -8.904 1.00 90.44 233 GLY A O 1
ATOM 1852 N N . MET A 1 234 ? 0.099 -0.949 -10.111 1.00 91.38 234 MET A N 1
ATOM 1853 C CA . MET A 1 234 ? -0.640 -1.803 -11.039 1.00 91.38 234 MET A CA 1
ATOM 1854 C C . MET A 1 234 ? -0.586 -1.239 -12.456 1.00 91.38 234 MET A C 1
ATOM 1856 O O . MET A 1 234 ? -0.516 -0.027 -12.660 1.00 91.38 234 MET A O 1
ATOM 1860 N N . ILE A 1 235 ? -0.696 -2.115 -13.445 1.00 94.12 235 ILE A N 1
ATOM 1861 C CA . ILE A 1 235 ? -0.908 -1.730 -14.841 1.00 94.12 235 ILE A CA 1
ATOM 1862 C C . ILE A 1 235 ? -2.419 -1.748 -15.131 1.00 94.12 235 ILE A C 1
ATOM 1864 O O . ILE A 1 235 ? -3.122 -2.597 -14.585 1.00 94.12 235 ILE A O 1
ATOM 1868 N N . PRO A 1 236 ? -2.987 -0.836 -15.938 1.00 92.31 236 PRO A N 1
ATOM 1869 C CA . PRO A 1 236 ? -4.400 -0.910 -16.305 1.00 92.31 236 PRO A CA 1
ATOM 1870 C C . PRO A 1 236 ? -4.764 -2.272 -16.917 1.00 92.31 236 PRO A C 1
ATOM 1872 O O . PRO A 1 236 ? -3.999 -2.832 -17.701 1.00 92.31 236 PRO A O 1
ATOM 1875 N N . GLY A 1 237 ? -5.924 -2.824 -16.550 1.00 89.50 237 GLY A N 1
ATOM 1876 C CA . GLY A 1 237 ? -6.326 -4.174 -16.973 1.00 89.50 237 GLY A CA 1
ATOM 1877 C C . GLY A 1 237 ? -6.397 -4.334 -18.494 1.00 89.50 237 GLY A C 1
ATOM 1878 O O . GLY A 1 237 ? -5.899 -5.312 -19.030 1.00 89.50 237 GLY A O 1
ATOM 1879 N N . ASP A 1 238 ? -6.885 -3.315 -19.202 1.00 92.19 238 ASP A N 1
ATOM 1880 C CA . ASP A 1 238 ? -6.949 -3.273 -20.669 1.00 92.19 238 ASP A CA 1
ATOM 1881 C C . ASP A 1 238 ? -5.569 -3.213 -21.352 1.00 92.19 238 ASP A C 1
ATOM 1883 O O . ASP A 1 238 ? -5.437 -3.488 -22.551 1.00 92.19 238 ASP A O 1
ATOM 1887 N N . VAL A 1 239 ? -4.533 -2.810 -20.613 1.00 94.69 239 VAL A N 1
ATOM 1888 C CA . VAL A 1 239 ? -3.141 -2.901 -21.056 1.00 94.69 239 VAL A CA 1
ATOM 1889 C C . VAL A 1 239 ? -2.622 -4.307 -20.784 1.00 94.69 239 VAL A C 1
ATOM 1891 O O . VAL A 1 239 ? -2.052 -4.905 -21.687 1.00 94.69 239 VAL A O 1
ATOM 1894 N N . VAL A 1 240 ? -2.868 -4.876 -19.602 1.00 93.00 240 VAL A N 1
ATOM 1895 C CA . VAL A 1 240 ? -2.456 -6.257 -19.292 1.00 93.00 240 VAL A CA 1
ATOM 1896 C C . VAL A 1 240 ? -3.045 -7.258 -20.290 1.00 93.00 240 VAL A C 1
ATOM 1898 O O . VAL A 1 240 ? -2.285 -8.001 -20.909 1.00 93.00 240 VAL A O 1
ATOM 1901 N N . ASP A 1 241 ? -4.354 -7.196 -20.535 1.00 91.88 241 ASP A N 1
ATOM 1902 C CA . ASP A 1 241 ? -5.093 -8.090 -21.443 1.00 91.88 241 ASP A CA 1
ATOM 1903 C C . ASP A 1 241 ? -4.648 -7.986 -22.914 1.00 91.88 241 ASP A C 1
ATOM 1905 O O . ASP A 1 241 ? -4.973 -8.831 -23.741 1.00 91.88 241 ASP A O 1
ATOM 1909 N N . ARG A 1 242 ? -3.939 -6.913 -23.280 1.00 94.75 242 ARG A N 1
ATOM 1910 C CA . ARG A 1 242 ? -3.451 -6.685 -24.649 1.00 94.75 242 ARG A CA 1
ATOM 1911 C C . ARG A 1 242 ? -2.092 -7.331 -24.907 1.00 94.75 242 ARG A C 1
ATOM 1913 O O . ARG A 1 242 ? -1.745 -7.560 -26.064 1.00 94.75 242 ARG A O 1
ATOM 1920 N N . PHE A 1 243 ? -1.301 -7.543 -23.858 1.00 94.06 243 PHE A N 1
ATOM 1921 C CA . PHE A 1 243 ? 0.081 -8.024 -23.954 1.00 94.06 243 PHE A CA 1
ATOM 1922 C C . PHE A 1 243 ? 0.258 -9.467 -23.467 1.00 94.06 243 PHE A C 1
ATOM 1924 O O . PHE A 1 243 ? 1.268 -10.085 -23.818 1.00 94.06 243 PHE A O 1
ATOM 1931 N N . LEU A 1 244 ? -0.672 -9.981 -22.657 1.00 92.31 244 LEU A N 1
ATOM 1932 C CA . LEU A 1 244 ? -0.731 -11.377 -22.217 1.00 92.31 244 LEU A CA 1
ATOM 1933 C C . LEU A 1 244 ? -1.825 -12.130 -22.972 1.00 92.31 244 LEU A C 1
ATOM 1935 O O . LEU A 1 244 ? -1.539 -13.278 -23.381 1.00 92.31 244 LEU A O 1
#

Organism: NCBI:txid1930277

Secondary structure (DSSP, 8-state):
--EEEEE--GGGHHHHHHHHHHHHHTT-EEEE-SS---TT--HHHHHHHH-TT--EEEEEE-HHHHTSHHHHHHHHHHHHHHHTTSS-EEEEEE-SS----GGGTTSPPEE-SSGGGHHHHHHHHHHHTT----HHHHHHIIIIISTT------SSS-TTS--EEHHHHHHHHHHHHHTTPEEEEEEE-GGGS---EEEGGGT-S-TT-HHHHHHHHHHHHHTT--EEEEEEEE--HHHHHHH-

Sequence (244 aa):
MTGVFLSHSSPDKPFARRIGNDLRAFGTKVWIDEAEIRVGDSLIQKISEGIDNVDFLIVLLSQASCKSAWVEKEVNIALTQEIVGRRVKVLPCLLDDCNIPTFLTDKRYADFRDAANYLSQRDELALAMGLAIPPAQQEFLNKFVYHDLTDLNSGFDTASMKNFSAGDFLKALKRFETFNGKVFGIETWPDGKFGDVKVYEEYTDDAADSNWYLKAFEDFKHEGLTSHFTASGMIPGDVVDRFL

Radius of gyration: 18.19 Å; Cα contacts (8 Å, |Δi|>4): 403; chains: 1; bounding box: 48×29×50 Å

Mean predicted aligned error: 6.78 Å